Protein AF-A0A6G0UFG6-F1 (afdb_monomer)

pLDDT: mean 74.45, std 18.96, range [34.41, 96.75]

Radius of gyration: 18.23 Å; Cα contacts (8 Å, |Δi|>4): 270; chains: 1; bounding box: 53×32×45 Å

Foldseek 3Di:
DDDFDKDKAADPQWDDPDPVDDPVNVVVCLVPVVVLQQKDFAFFDPFFLQAAADPLLCVLFDDDPVRRQHTFTDPRTMMGTDDPNNVQLVVQLVVLVVPCCNQPNPQADQDFQPPSRPVRHHRSHHDRSSSSNSRSVNVRPPDVVSVVNYDPTDRPPPPPPDDPVVVVVVCVVCVPDDDDD

Secondary structure (DSSP, 8-state):
-----EEEEE-TTB----TT--HHHHHHHHHHTTTTTTEEE--EEEEEHHHHS-GGGGGGS---HHHHTSEEEPTTEEEEE--HHHHHHHHHHHHHHTSHHHHS-TT--S-PPTTGGGTTS--S---HHHHHHHHHHHHH---TTTTT------B----S---TTHHHHHHHH-TT-----

Structure (mmCIF, N/CA/C/O backbone):
data_AF-A0A6G0UFG6-F1
#
_entry.id   AF-A0A6G0UFG6-F1
#
loop_
_atom_site.group_PDB
_atom_site.id
_atom_site.type_symbol
_atom_site.label_atom_id
_atom_site.label_alt_id
_atom_site.label_comp_id
_atom_site.label_asym_id
_atom_site.label_entity_id
_atom_site.label_seq_id
_atom_site.pdbx_PDB_ins_code
_atom_site.Cartn_x
_atom_site.Cartn_y
_atom_site.Cartn_z
_atom_site.occupancy
_atom_site.B_iso_or_equiv
_atom_site.auth_seq_id
_atom_site.auth_comp_id
_atom_site.auth_asym_id
_atom_site.auth_atom_id
_atom_site.pdbx_PDB_model_num
ATOM 1 N N . MET A 1 1 ? -22.835 -0.871 16.974 1.00 46.97 1 MET A N 1
ATOM 2 C CA . MET A 1 1 ? -21.637 -1.082 16.138 1.00 46.97 1 MET A CA 1
ATOM 3 C C . MET A 1 1 ? -21.159 -2.490 16.401 1.00 46.97 1 MET A C 1
ATOM 5 O O . MET A 1 1 ? -20.984 -2.826 17.569 1.00 46.97 1 MET A O 1
ATOM 9 N N . GLU A 1 2 ? -21.028 -3.315 15.366 1.00 52.19 2 GLU A N 1
ATOM 10 C CA . GLU A 1 2 ? -20.334 -4.595 15.508 1.00 52.19 2 GLU A CA 1
ATOM 11 C C . GLU A 1 2 ? -18.882 -4.346 15.917 1.00 52.19 2 GLU A C 1
ATOM 13 O O . GLU A 1 2 ? -18.249 -3.371 15.503 1.00 52.19 2 GLU A O 1
ATOM 18 N N . LYS A 1 3 ? -18.386 -5.192 16.815 1.00 61.34 3 LYS A N 1
ATOM 19 C CA . LYS A 1 3 ? -17.022 -5.115 17.317 1.00 61.34 3 LYS A CA 1
ATOM 20 C C . LYS A 1 3 ? -16.129 -5.848 16.322 1.00 61.34 3 LYS A C 1
ATOM 22 O O . LYS A 1 3 ? -16.032 -7.067 16.383 1.00 61.34 3 LYS A O 1
ATOM 27 N N . ASN A 1 4 ? -15.501 -5.104 15.421 1.00 71.31 4 ASN A N 1
ATOM 28 C CA . ASN A 1 4 ? -14.533 -5.676 14.492 1.00 71.31 4 ASN A CA 1
ATOM 29 C C . ASN A 1 4 ? -13.179 -5.830 15.185 1.00 71.31 4 ASN A C 1
ATOM 31 O O .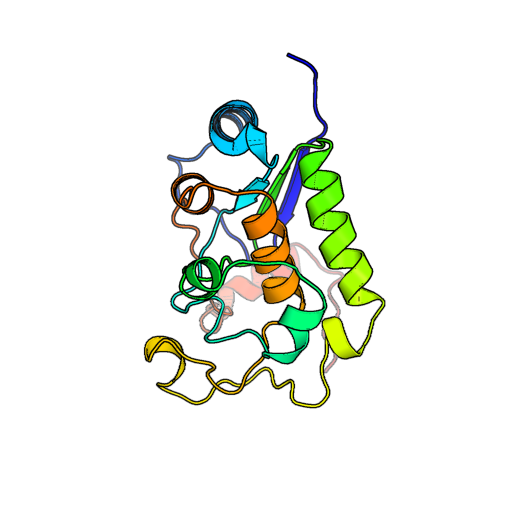 ASN A 1 4 ? -12.727 -4.922 15.889 1.00 71.31 4 ASN A O 1
ATOM 35 N N . ASP A 1 5 ? -12.536 -6.978 14.981 1.00 86.81 5 ASP A N 1
ATOM 36 C CA . ASP A 1 5 ? -11.149 -7.183 15.388 1.00 86.81 5 ASP A CA 1
ATOM 37 C C . ASP A 1 5 ? -10.253 -6.195 14.633 1.00 86.81 5 ASP A C 1
ATOM 39 O O . ASP A 1 5 ? -10.482 -5.915 13.454 1.00 86.81 5 ASP A O 1
ATOM 43 N N . ILE A 1 6 ? -9.240 -5.650 15.307 1.00 87.25 6 ILE A N 1
ATOM 44 C CA . ILE A 1 6 ? -8.312 -4.677 14.723 1.00 87.25 6 ILE A CA 1
ATOM 45 C C . ILE A 1 6 ? -6.900 -5.230 14.825 1.00 87.25 6 ILE A C 1
ATOM 47 O O . ILE A 1 6 ? -6.464 -5.641 15.901 1.00 87.25 6 ILE A O 1
ATOM 51 N N . VAL A 1 7 ? -6.178 -5.199 13.710 1.00 89.00 7 VAL A N 1
ATOM 52 C CA . VAL A 1 7 ? -4.768 -5.575 13.633 1.00 89.00 7 VAL A CA 1
ATOM 53 C C . VAL A 1 7 ? -3.941 -4.330 13.351 1.00 89.00 7 VAL A C 1
ATOM 55 O O . VAL A 1 7 ? -4.249 -3.542 12.457 1.00 89.00 7 VAL A O 1
ATOM 58 N N . PHE A 1 8 ? -2.871 -4.171 14.122 1.00 86.38 8 PHE A N 1
ATOM 59 C CA . PHE A 1 8 ? -1.844 -3.171 13.878 1.00 86.38 8 PHE A CA 1
ATOM 60 C C . PHE A 1 8 ? -0.663 -3.861 13.207 1.00 86.38 8 PHE A C 1
ATOM 62 O O . PHE A 1 8 ? -0.098 -4.799 13.768 1.00 86.38 8 PHE A O 1
ATOM 69 N N . TRP A 1 9 ? -0.297 -3.386 12.023 1.00 86.94 9 TRP A N 1
ATOM 70 C CA . TRP A 1 9 ? 0.886 -3.829 11.306 1.00 86.94 9 TRP A CA 1
ATOM 71 C C . TRP A 1 9 ? 1.896 -2.695 11.274 1.00 86.94 9 TRP A C 1
ATOM 73 O O . T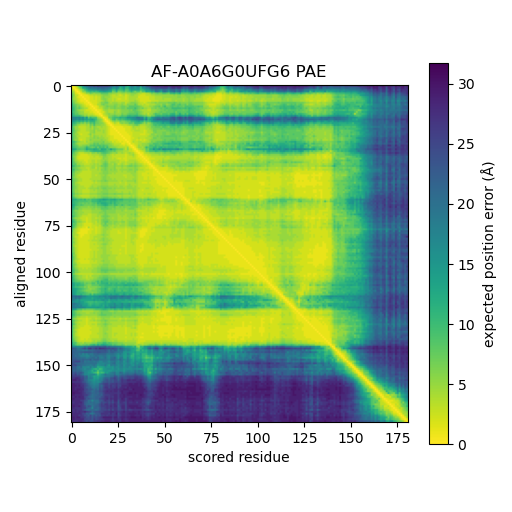RP A 1 9 ? 1.586 -1.600 10.802 1.00 86.94 9 TRP A O 1
ATOM 83 N N . PHE A 1 10 ? 3.095 -2.939 11.789 1.00 85.12 10 PHE A N 1
ATOM 84 C CA . PHE A 1 10 ? 4.174 -1.968 11.734 1.00 85.12 10 PHE A CA 1
ATOM 85 C C . PHE A 1 10 ? 5.539 -2.633 11.867 1.00 85.12 10 PHE A C 1
ATOM 87 O O . PHE A 1 10 ? 5.705 -3.594 12.622 1.00 85.12 10 PHE A O 1
ATOM 94 N N . ASP A 1 11 ? 6.530 -2.071 11.181 1.00 78.19 11 ASP A N 1
ATOM 95 C CA . ASP A 1 11 ? 7.927 -2.417 11.412 1.00 78.19 11 ASP A CA 1
ATOM 96 C C . ASP A 1 11 ? 8.346 -2.032 12.834 1.00 78.19 11 ASP A C 1
ATOM 98 O O . ASP A 1 11 ? 7.906 -1.028 13.401 1.00 78.19 11 ASP A O 1
ATOM 102 N N . THR A 1 12 ? 9.296 -2.779 13.393 1.00 78.56 12 THR A N 1
ATOM 103 C CA . THR A 1 12 ? 9.858 -2.504 14.726 1.00 78.56 12 THR A CA 1
ATOM 104 C C . THR A 1 12 ? 10.566 -1.148 14.829 1.00 78.56 12 THR A C 1
ATOM 106 O O . THR A 1 12 ? 10.845 -0.686 15.932 1.00 78.56 12 THR A O 1
ATOM 109 N N . SER A 1 13 ? 10.853 -0.500 13.697 1.00 76.69 13 SER A N 1
ATOM 110 C CA . SER A 1 13 ? 11.487 0.818 13.595 1.00 76.69 13 SER A CA 1
ATOM 111 C C . SER A 1 13 ? 10.500 1.996 13.616 1.00 76.69 13 SER A C 1
ATOM 113 O O . SER A 1 13 ? 10.930 3.155 13.604 1.00 76.69 13 SER A O 1
ATOM 115 N N . VAL A 1 14 ? 9.189 1.738 13.633 1.00 73.38 14 VAL A N 1
ATOM 116 C CA . VAL A 1 14 ? 8.159 2.785 13.588 1.00 73.38 14 VAL A CA 1
ATOM 117 C C . VAL A 1 14 ? 7.966 3.411 14.967 1.00 73.38 14 VAL A C 1
ATOM 119 O O . VAL A 1 14 ? 7.732 2.720 15.956 1.00 73.38 14 VAL A O 1
ATOM 122 N N . ILE A 1 15 ? 8.009 4.746 15.023 1.00 70.44 15 ILE A N 1
ATOM 123 C CA . ILE A 1 15 ? 7.748 5.520 16.241 1.00 70.44 15 ILE A CA 1
ATOM 124 C C . ILE A 1 15 ? 6.657 6.556 15.977 1.00 70.44 15 ILE A C 1
ATOM 126 O O . ILE A 1 15 ? 6.768 7.398 15.085 1.00 70.44 15 ILE A O 1
ATOM 130 N N . PHE A 1 16 ? 5.633 6.551 16.827 1.00 68.88 16 PHE A N 1
ATOM 131 C CA . PHE A 1 16 ? 4.612 7.592 16.876 1.00 68.88 16 PHE A CA 1
ATOM 132 C C . PHE A 1 16 ? 5.164 8.799 17.643 1.00 68.88 16 PHE A C 1
ATOM 134 O O . PHE A 1 16 ? 5.223 8.788 18.868 1.00 68.88 16 PHE A O 1
ATOM 141 N N . LYS A 1 17 ? 5.620 9.832 16.926 1.00 63.16 17 LYS A N 1
ATOM 142 C CA . LYS A 1 17 ? 6.204 11.039 17.547 1.00 63.16 17 LYS A CA 1
ATOM 143 C C . LYS A 1 17 ? 5.175 12.095 17.954 1.00 63.16 17 LYS A C 1
ATOM 145 O O . LYS A 1 17 ? 5.510 13.004 18.705 1.00 63.16 17 LYS A O 1
ATOM 150 N N . ASN A 1 18 ? 3.956 12.015 17.425 1.00 59.81 18 ASN A N 1
ATOM 151 C CA . ASN A 1 18 ? 2.953 13.060 17.582 1.00 59.81 18 ASN A CA 1
ATOM 152 C C . ASN A 1 18 ? 1.865 12.650 18.587 1.00 59.81 18 ASN A C 1
ATOM 154 O O . ASN A 1 18 ? 1.201 11.633 18.406 1.00 59.81 18 ASN A O 1
ATOM 158 N N . ASN A 1 19 ? 1.645 13.487 19.604 1.00 58.97 19 ASN A N 1
ATOM 159 C CA . ASN A 1 19 ? 0.612 13.293 20.625 1.00 58.97 19 ASN A CA 1
ATOM 160 C C . ASN A 1 19 ? -0.807 13.660 20.145 1.00 58.97 19 ASN A C 1
ATOM 162 O O . ASN A 1 19 ? -1.767 13.446 20.883 1.00 58.97 19 ASN A O 1
ATOM 166 N N . SER A 1 20 ? -0.972 14.229 18.943 1.00 62.50 20 SER A N 1
ATOM 167 C CA . SER A 1 20 ? -2.294 14.586 18.405 1.00 62.50 20 SER A CA 1
ATOM 168 C C . SER A 1 20 ? -3.098 13.376 17.908 1.00 62.50 20 SER A C 1
ATOM 170 O O . SER A 1 20 ? -4.321 13.448 17.795 1.00 62.50 20 SER A O 1
ATOM 172 N N . GLU A 1 21 ? -2.428 12.263 17.606 1.00 63.91 21 GLU A N 1
ATOM 173 C CA . GLU A 1 21 ? -3.034 11.006 17.158 1.00 63.91 21 GLU A CA 1
ATOM 174 C C . GLU A 1 21 ? -3.017 10.001 18.311 1.00 63.91 21 GLU A C 1
ATOM 176 O O . GLU A 1 21 ? -1.988 9.416 18.639 1.00 63.91 21 GLU A O 1
ATOM 181 N N . THR A 1 22 ? -4.166 9.797 18.954 1.00 72.12 22 THR A N 1
ATOM 182 C CA . THR A 1 22 ? -4.319 8.746 19.969 1.00 72.12 22 THR A CA 1
ATOM 183 C C . THR A 1 22 ? -4.785 7.445 19.318 1.00 72.12 22 THR A C 1
ATOM 185 O O . THR A 1 22 ? -5.493 7.472 18.312 1.00 72.12 22 THR A O 1
ATOM 188 N N . LEU A 1 23 ? -4.483 6.293 19.932 1.00 72.81 23 LEU A N 1
ATOM 189 C CA . LEU A 1 23 ? -5.031 4.997 19.496 1.00 72.81 23 LEU A CA 1
ATOM 190 C C . LEU A 1 23 ? -6.563 5.021 19.392 1.00 72.81 23 LEU A C 1
ATOM 192 O O . LEU A 1 23 ? -7.133 4.411 18.493 1.00 72.81 23 LEU A O 1
ATOM 196 N N . LYS A 1 24 ? -7.228 5.770 20.279 1.00 77.81 24 LYS A N 1
ATOM 197 C CA . LYS A 1 24 ? -8.677 5.971 20.238 1.00 77.81 24 LYS A CA 1
ATOM 198 C C . LYS A 1 24 ? -9.105 6.685 18.953 1.00 77.81 24 LYS A C 1
ATOM 200 O O . LYS A 1 24 ? -9.926 6.143 18.224 1.00 77.81 24 LYS A O 1
ATOM 205 N N . ASN A 1 25 ? -8.502 7.833 18.638 1.00 77.31 25 ASN A N 1
ATOM 206 C CA . ASN A 1 25 ? -8.802 8.577 17.408 1.00 77.31 25 ASN A CA 1
ATOM 207 C C . ASN A 1 25 ? -8.508 7.728 16.164 1.00 77.31 25 ASN A C 1
ATOM 209 O O . ASN A 1 25 ? -9.237 7.773 15.174 1.00 77.31 25 ASN A O 1
ATOM 213 N N . ILE A 1 26 ? -7.454 6.917 16.222 1.00 75.06 26 ILE A N 1
ATOM 214 C CA . ILE A 1 26 ? -7.081 5.986 15.163 1.00 75.06 26 ILE A CA 1
ATOM 215 C C . ILE A 1 26 ? -8.158 4.936 14.907 1.00 75.06 26 ILE A C 1
ATOM 217 O O . ILE A 1 26 ? -8.592 4.766 13.768 1.00 75.06 26 ILE A O 1
ATOM 221 N N . VAL A 1 27 ? -8.633 4.279 15.958 1.00 79.38 27 VAL A N 1
ATOM 222 C CA . VAL A 1 27 ? -9.700 3.279 15.860 1.00 79.38 27 VAL A CA 1
ATOM 223 C C . VAL A 1 27 ? -11.030 3.917 15.449 1.00 79.38 27 VAL A C 1
ATOM 225 O O . VAL A 1 27 ? -11.755 3.362 14.624 1.00 79.38 27 VAL A O 1
ATOM 228 N N . GLU A 1 28 ? -11.356 5.096 15.978 1.00 80.31 28 GLU A N 1
ATOM 229 C CA . GLU A 1 28 ? -12.581 5.820 15.623 1.00 80.31 28 GLU A CA 1
ATOM 230 C C . GLU A 1 28 ? -12.588 6.228 14.146 1.00 80.31 28 GLU A C 1
ATOM 232 O O . GLU A 1 28 ? -13.575 5.999 13.44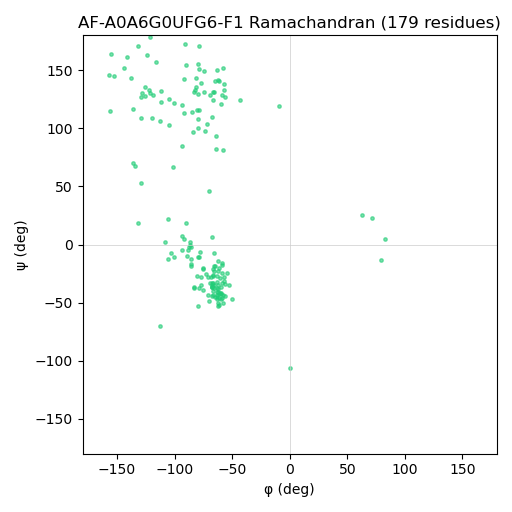9 1.00 80.31 28 GLU A O 1
ATOM 237 N N . THR A 1 29 ? -11.480 6.769 13.635 1.00 74.88 29 THR A N 1
ATOM 238 C CA . THR A 1 29 ? -11.358 7.159 12.218 1.00 74.88 29 THR A CA 1
ATOM 239 C C . THR A 1 29 ? -11.371 5.960 11.275 1.00 74.88 29 THR A C 1
ATOM 241 O O . THR A 1 29 ? -11.983 6.043 10.213 1.00 74.88 29 THR A O 1
ATOM 244 N N . LEU A 1 30 ? -10.768 4.835 11.665 1.00 78.06 30 LEU A N 1
ATOM 245 C CA . LEU A 1 30 ? -10.846 3.576 10.919 1.00 78.06 30 LEU A CA 1
ATOM 246 C C . LEU A 1 30 ? -12.295 3.096 10.763 1.00 78.06 30 LEU A C 1
ATOM 248 O O . LEU A 1 30 ? -12.719 2.759 9.665 1.00 78.06 30 LEU A O 1
ATOM 252 N N . ASN A 1 31 ? -13.072 3.125 11.848 1.00 74.81 31 ASN A N 1
ATOM 253 C CA . ASN A 1 31 ? -14.455 2.640 11.855 1.00 74.81 31 ASN A CA 1
ATOM 254 C C . ASN A 1 31 ? -15.475 3.628 11.269 1.00 74.81 31 ASN A C 1
ATOM 256 O O . ASN A 1 31 ? -16.632 3.263 11.082 1.00 74.81 31 ASN A O 1
ATOM 260 N N . THR A 1 32 ? -15.079 4.874 11.013 1.00 73.38 32 THR A N 1
ATOM 261 C CA . THR A 1 32 ? -15.967 5.910 10.470 1.00 73.38 32 THR A CA 1
ATOM 262 C C . THR A 1 32 ? -15.549 6.284 9.056 1.00 73.38 32 THR A C 1
ATOM 264 O O . THR A 1 32 ? -16.229 5.932 8.096 1.00 73.38 32 THR A O 1
ATOM 267 N N . LYS A 1 33 ? -14.401 6.951 8.928 1.00 68.50 33 LYS A N 1
ATOM 268 C CA . LYS A 1 33 ? -13.902 7.538 7.685 1.00 68.50 33 LYS A CA 1
ATOM 269 C C . LYS A 1 33 ? -13.345 6.503 6.711 1.00 68.50 33 LYS A C 1
ATOM 271 O O . LYS A 1 33 ? -13.588 6.627 5.524 1.00 68.50 33 LYS A O 1
ATOM 276 N N . TYR A 1 34 ? -12.644 5.483 7.204 1.00 67.81 34 TYR A N 1
ATOM 277 C CA . TYR A 1 34 ? -12.011 4.461 6.353 1.00 67.81 34 TYR A CA 1
ATOM 278 C C . TYR A 1 34 ? -12.745 3.114 6.376 1.00 67.81 34 TYR A C 1
ATOM 280 O O . TYR A 1 34 ? -12.170 2.069 6.069 1.00 67.81 34 TYR A O 1
ATOM 288 N N . SER A 1 35 ? -14.026 3.142 6.747 1.00 63.62 35 SER A N 1
ATOM 289 C CA . SER A 1 35 ? -14.854 1.948 6.925 1.00 63.62 35 SER A CA 1
ATOM 290 C C . SER A 1 35 ? -15.050 1.151 5.634 1.00 63.62 35 SER A C 1
ATOM 292 O O . SER A 1 35 ? -15.194 -0.062 5.715 1.00 63.62 35 SER A O 1
ATOM 294 N N . ALA A 1 36 ? -14.986 1.805 4.467 1.00 69.88 36 ALA A N 1
ATOM 295 C CA . ALA A 1 36 ? -15.191 1.162 3.169 1.00 69.88 36 ALA A CA 1
ATOM 296 C C . ALA A 1 36 ? -14.187 0.033 2.894 1.00 69.88 36 ALA A C 1
ATOM 298 O O . ALA A 1 36 ? -14.583 -1.028 2.437 1.00 69.88 36 ALA A O 1
ATOM 299 N N . CYS A 1 37 ? -12.905 0.239 3.214 1.00 78.12 37 CYS A N 1
ATOM 300 C CA . CYS A 1 37 ? -11.876 -0.791 3.044 1.00 78.12 37 CYS A CA 1
ATOM 301 C C . CYS A 1 37 ? -11.420 -1.420 4.346 1.00 78.12 37 CYS A C 1
ATOM 303 O O . CYS A 1 37 ? -10.695 -2.408 4.320 1.00 78.12 37 CYS A O 1
ATOM 305 N N . GLY A 1 38 ? -11.775 -0.823 5.483 1.00 82.94 38 GLY A N 1
ATOM 306 C CA . GLY A 1 38 ? -11.262 -1.243 6.777 1.00 82.94 38 GLY A CA 1
ATOM 307 C C . GLY A 1 38 ? -9.749 -1.068 6.895 1.00 82.94 38 GLY A C 1
ATOM 308 O O . GLY A 1 38 ? -9.131 -1.775 7.676 1.00 82.94 38 GLY A O 1
ATOM 309 N N . PHE A 1 39 ? -9.139 -0.145 6.144 1.00 83.38 39 PHE A N 1
ATOM 310 C CA . PHE A 1 39 ? -7.704 0.143 6.197 1.00 83.38 39 PHE A CA 1
ATOM 311 C C . PHE A 1 39 ? -7.441 1.599 6.540 1.00 83.38 39 PHE A C 1
ATOM 313 O O . PHE A 1 39 ? -7.970 2.512 5.914 1.00 83.38 39 PHE A O 1
ATOM 320 N N . ARG A 1 40 ? -6.522 1.818 7.477 1.00 81.12 40 ARG A N 1
ATOM 321 C CA . ARG A 1 40 ? -5.919 3.117 7.736 1.00 81.12 40 ARG A CA 1
ATOM 322 C C . ARG A 1 40 ? -4.415 3.027 7.518 1.00 81.12 40 ARG A C 1
ATOM 324 O O . ARG A 1 40 ? -3.691 2.442 8.322 1.00 81.12 40 ARG A O 1
ATOM 331 N N . ILE A 1 41 ? -3.955 3.643 6.435 1.00 79.25 41 ILE A N 1
ATOM 332 C CA . ILE A 1 41 ? -2.533 3.772 6.123 1.00 79.25 41 ILE A CA 1
ATOM 333 C C . ILE A 1 41 ? -1.960 4.957 6.887 1.00 79.25 41 ILE A C 1
ATOM 335 O O . ILE A 1 41 ? -2.518 6.054 6.857 1.00 79.25 41 ILE A O 1
ATOM 339 N N . LEU A 1 42 ? -0.829 4.747 7.556 1.00 74.69 42 LEU A N 1
ATOM 340 C CA . LEU A 1 42 ? -0.233 5.766 8.415 1.00 74.69 42 LEU A CA 1
ATOM 341 C C . LEU A 1 42 ? 1.043 6.388 7.835 1.00 74.69 42 LEU A C 1
ATOM 343 O O . LEU A 1 42 ? 1.649 7.241 8.473 1.00 74.69 42 LEU A O 1
ATOM 347 N N . SER A 1 43 ? 1.454 5.992 6.627 1.00 75.31 43 SER A N 1
ATOM 348 C CA . SER A 1 43 ? 2.583 6.600 5.924 1.00 75.31 43 SER A CA 1
ATOM 349 C C . SER A 1 43 ? 2.450 6.481 4.402 1.00 75.31 43 SER A C 1
ATOM 351 O O . SER A 1 43 ? 1.939 5.492 3.874 1.00 75.31 43 SER A O 1
ATOM 353 N N . ARG A 1 44 ? 2.915 7.506 3.683 1.00 74.19 44 ARG A N 1
ATOM 354 C CA . ARG A 1 44 ? 3.014 7.534 2.217 1.00 74.19 44 ARG A CA 1
ATOM 355 C C . ARG A 1 44 ? 4.468 7.642 1.791 1.00 74.19 44 ARG A C 1
ATOM 357 O O . ARG A 1 44 ? 5.302 8.161 2.532 1.00 74.19 44 ARG A O 1
ATOM 364 N N . THR A 1 45 ? 4.755 7.211 0.571 1.00 79.06 45 THR A N 1
ATOM 365 C CA . THR A 1 45 ? 6.028 7.508 -0.079 1.00 79.06 45 THR A CA 1
ATOM 366 C C . THR A 1 45 ? 5.942 8.792 -0.898 1.00 79.06 45 THR A C 1
ATOM 368 O O . THR A 1 45 ? 4.887 9.410 -1.065 1.00 79.06 45 THR A O 1
ATOM 371 N N . TRP A 1 46 ? 7.101 9.218 -1.387 1.00 81.88 46 TRP A N 1
ATOM 372 C CA . TRP A 1 46 ? 7.284 10.406 -2.216 1.00 81.88 46 TRP A CA 1
ATOM 373 C C . TRP A 1 46 ? 7.203 10.108 -3.723 1.00 81.88 46 TRP A C 1
ATOM 375 O O . TRP A 1 46 ? 7.443 11.003 -4.526 1.00 81.88 46 TRP A O 1
ATOM 385 N N . HIS A 1 47 ? 6.889 8.868 -4.108 1.00 86.56 47 HIS A N 1
ATOM 386 C CA . HIS A 1 47 ? 6.786 8.426 -5.500 1.00 86.56 47 HIS A CA 1
ATOM 387 C C . HIS A 1 47 ? 5.406 7.823 -5.779 1.00 86.56 47 HIS A C 1
ATOM 389 O O . HIS A 1 47 ? 4.682 7.456 -4.852 1.00 86.56 47 HIS A O 1
ATOM 395 N N . THR A 1 48 ? 5.037 7.705 -7.051 1.00 89.19 48 THR A N 1
ATOM 396 C CA . THR A 1 48 ? 3.759 7.111 -7.468 1.00 89.19 48 THR A CA 1
ATOM 397 C C . THR A 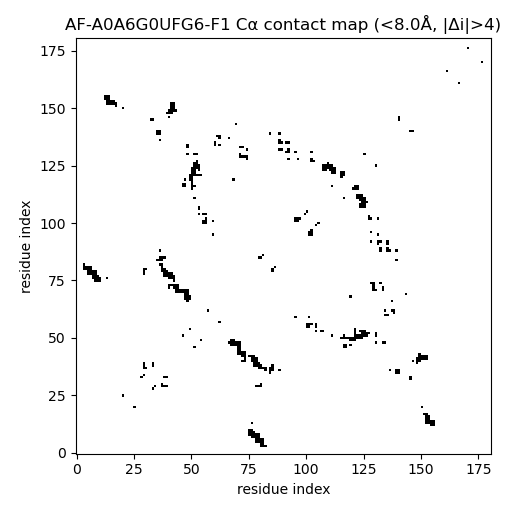1 48 ? 3.791 5.582 -7.437 1.00 89.19 48 THR A C 1
ATOM 399 O O . THR A 1 48 ? 4.852 4.976 -7.245 1.00 89.19 48 THR A O 1
ATOM 402 N N . ILE A 1 49 ? 2.623 4.957 -7.608 1.00 90.50 49 ILE A N 1
ATOM 403 C CA . ILE A 1 49 ? 2.494 3.505 -7.782 1.00 90.50 49 ILE A CA 1
ATOM 404 C C . ILE A 1 49 ? 3.246 3.073 -9.047 1.00 90.50 49 ILE A C 1
ATOM 406 O O . ILE A 1 49 ? 4.145 2.241 -8.962 1.00 90.50 49 ILE A O 1
ATOM 410 N N . VAL A 1 50 ? 2.976 3.716 -10.190 1.00 93.12 50 VAL A N 1
ATOM 411 C CA . VAL A 1 50 ? 3.632 3.402 -11.473 1.00 93.12 50 VAL A CA 1
ATOM 412 C C . VAL A 1 50 ? 5.148 3.493 -11.406 1.00 93.12 50 VAL A C 1
ATOM 414 O O . VAL A 1 50 ? 5.845 2.703 -12.031 1.00 93.12 50 VAL A O 1
ATOM 417 N N . ALA A 1 51 ? 5.680 4.422 -10.612 1.00 93.31 51 ALA A N 1
ATOM 418 C CA . ALA A 1 51 ? 7.113 4.631 -10.531 1.00 93.31 51 ALA A CA 1
ATOM 419 C C . ALA A 1 51 ? 7.868 3.449 -9.914 1.00 93.31 51 ALA A C 1
ATOM 421 O O . ALA A 1 51 ? 9.040 3.260 -10.226 1.00 93.31 51 ALA A O 1
ATOM 422 N N . ALA A 1 52 ? 7.224 2.652 -9.060 1.00 93.31 52 ALA A N 1
ATOM 423 C CA . ALA A 1 52 ? 7.898 1.614 -8.282 1.00 93.31 52 ALA A CA 1
ATOM 424 C C . ALA A 1 52 ? 7.195 0.247 -8.327 1.00 93.31 52 ALA A C 1
ATOM 426 O O . ALA A 1 52 ? 7.440 -0.606 -7.470 1.00 93.31 52 ALA A O 1
ATOM 427 N N . THR A 1 53 ? 6.326 0.032 -9.312 1.00 94.00 53 THR A N 1
ATOM 428 C CA . THR A 1 53 ? 5.649 -1.242 -9.557 1.00 94.00 53 THR A CA 1
ATOM 429 C C . THR A 1 53 ? 6.029 -1.746 -10.941 1.00 94.00 53 THR A C 1
ATOM 431 O O . THR A 1 53 ? 5.930 -1.004 -11.911 1.00 94.00 53 THR A O 1
ATOM 434 N N . ASP A 1 54 ? 6.485 -2.998 -11.027 1.00 94.06 54 ASP A N 1
ATOM 435 C CA . ASP A 1 54 ? 6.827 -3.605 -12.307 1.00 94.06 54 ASP A CA 1
ATOM 436 C C . ASP A 1 54 ? 5.544 -3.747 -13.142 1.00 94.06 54 ASP A C 1
ATOM 438 O O . ASP A 1 54 ? 4.548 -4.246 -12.605 1.00 94.06 54 ASP A O 1
ATOM 442 N N . PRO A 1 55 ? 5.534 -3.330 -14.423 1.00 92.50 55 PRO A N 1
ATOM 443 C CA . PRO A 1 55 ? 4.326 -3.357 -15.242 1.00 92.50 55 PRO A CA 1
ATOM 444 C C . PRO A 1 55 ? 3.678 -4.737 -15.362 1.00 92.50 55 PRO A C 1
ATOM 446 O O . PRO A 1 55 ? 2.462 -4.831 -15.500 1.00 92.50 55 PRO A O 1
ATOM 449 N N . THR A 1 56 ? 4.461 -5.815 -15.263 1.00 92.44 56 THR A N 1
ATOM 450 C CA . THR A 1 56 ? 3.934 -7.189 -15.323 1.00 92.44 56 THR A CA 1
ATOM 451 C C . THR A 1 56 ? 3.029 -7.535 -14.141 1.00 92.44 56 THR A C 1
ATOM 453 O O . THR A 1 56 ? 2.232 -8.466 -14.225 1.00 92.44 56 THR A O 1
ATOM 456 N N . MET A 1 57 ? 3.099 -6.782 -13.039 1.00 92.81 57 MET A N 1
ATOM 457 C CA . MET A 1 57 ? 2.207 -6.977 -11.900 1.00 92.81 57 MET A CA 1
ATOM 458 C C . MET A 1 57 ? 0.760 -6.585 -12.234 1.00 92.81 57 MET A C 1
ATOM 460 O O . MET A 1 57 ? -0.167 -7.158 -11.665 1.00 92.81 57 MET A O 1
ATOM 464 N N . TYR A 1 58 ? 0.542 -5.650 -13.165 1.00 91.31 58 TYR A N 1
ATOM 465 C CA . TYR A 1 58 ? -0.801 -5.181 -13.528 1.00 91.31 58 TYR A CA 1
ATOM 466 C C . TYR A 1 58 ? -1.651 -6.274 -14.185 1.00 91.31 58 TYR A C 1
ATOM 468 O O . TYR A 1 58 ? -2.869 -6.264 -14.043 1.00 91.31 58 TYR A O 1
ATOM 476 N N . ASP A 1 59 ? -1.022 -7.293 -14.775 1.00 91.56 59 ASP A N 1
ATOM 477 C CA . ASP A 1 59 ? -1.718 -8.468 -15.315 1.00 91.56 59 ASP A CA 1
ATOM 478 C C . ASP A 1 59 ? -2.481 -9.264 -14.234 1.00 91.56 59 ASP A C 1
ATOM 480 O O . ASP A 1 59 ? -3.394 -10.030 -14.545 1.00 91.56 59 ASP A O 1
ATOM 484 N N . TYR A 1 60 ? -2.123 -9.088 -12.956 1.00 93.06 60 TYR A N 1
ATOM 485 C CA . TYR A 1 60 ? -2.737 -9.780 -11.818 1.00 93.06 60 TYR A CA 1
ATOM 486 C C . TYR A 1 60 ? -3.764 -8.926 -11.064 1.00 93.06 60 TYR A C 1
ATOM 488 O O . TYR A 1 60 ? -4.498 -9.460 -10.230 1.00 93.06 60 TYR A O 1
ATOM 496 N N . PHE A 1 61 ? -3.839 -7.621 -11.346 1.00 90.06 61 PHE A N 1
ATOM 497 C CA . PHE A 1 61 ? -4.725 -6.684 -10.659 1.00 90.06 61 PHE A CA 1
ATOM 498 C C . PHE A 1 61 ? -5.536 -5.873 -11.676 1.00 90.06 61 PHE A C 1
ATOM 500 O O . PHE A 1 61 ? -4.978 -4.983 -12.310 1.00 90.06 61 PHE A O 1
ATOM 507 N N . PRO A 1 62 ? -6.855 -6.102 -11.816 1.00 80.44 62 PRO A N 1
ATOM 508 C CA . PRO A 1 62 ? -7.695 -5.226 -12.629 1.00 80.44 62 PRO A CA 1
ATOM 509 C C . PRO A 1 62 ? -7.796 -3.844 -11.970 1.00 80.44 62 PRO A C 1
ATOM 511 O O . PRO A 1 62 ? -8.407 -3.717 -10.907 1.00 80.44 62 PRO A O 1
ATOM 514 N N . ILE A 1 63 ? -7.171 -2.834 -12.571 1.00 81.50 63 ILE A N 1
ATOM 515 C CA . ILE A 1 63 ? -7.117 -1.451 -12.078 1.00 81.50 63 ILE A CA 1
ATOM 516 C C . ILE A 1 63 ? -7.155 -0.468 -13.247 1.00 81.50 63 ILE A C 1
ATOM 518 O O . ILE A 1 63 ? -6.680 -0.780 -14.337 1.00 81.50 63 ILE A O 1
ATOM 522 N N . ASP A 1 64 ? -7.676 0.728 -12.990 1.00 81.31 64 ASP A N 1
ATOM 523 C CA . ASP A 1 64 ? -7.668 1.822 -13.959 1.00 81.31 64 ASP A CA 1
ATOM 524 C C . ASP A 1 64 ? -6.318 2.554 -13.956 1.00 81.31 64 ASP A C 1
ATOM 526 O O . ASP A 1 64 ? -5.731 2.795 -12.897 1.00 81.31 64 ASP A O 1
ATOM 530 N N . ASP A 1 65 ? -5.856 2.987 -15.131 1.00 82.19 65 ASP A N 1
ATOM 531 C CA . ASP A 1 65 ? -4.566 3.674 -15.298 1.00 82.19 65 ASP A CA 1
ATOM 532 C C . ASP A 1 65 ? -4.438 4.940 -14.431 1.00 82.19 65 ASP A C 1
ATOM 534 O O . ASP A 1 65 ? -3.354 5.270 -13.949 1.00 82.19 65 ASP A O 1
ATOM 538 N N . GLU A 1 66 ? -5.546 5.639 -14.162 1.00 81.44 66 GLU A N 1
ATOM 539 C CA . GLU A 1 66 ? -5.552 6.853 -13.333 1.00 81.44 66 GLU A CA 1
ATOM 540 C C . GLU A 1 66 ? -5.025 6.601 -11.911 1.00 81.44 66 GLU A C 1
ATOM 542 O O . GLU A 1 66 ? -4.358 7.456 -11.319 1.00 81.44 66 GLU A O 1
ATOM 547 N N . ILE A 1 67 ? -5.269 5.405 -11.371 1.00 80.81 67 ILE A N 1
ATOM 548 C CA . ILE A 1 67 ? -4.814 4.995 -10.041 1.00 80.81 67 ILE A CA 1
ATOM 549 C C . ILE A 1 67 ? -3.292 4.895 -9.981 1.00 80.81 67 ILE A C 1
ATOM 551 O O . ILE A 1 67 ? -2.684 5.220 -8.957 1.00 80.81 67 ILE A O 1
ATOM 555 N N . LEU A 1 68 ? -2.657 4.469 -11.072 1.00 87.00 68 LEU A N 1
ATOM 556 C CA . LEU A 1 68 ? -1.216 4.237 -11.127 1.00 87.00 68 LEU A CA 1
ATOM 557 C C . LEU A 1 68 ? -0.410 5.523 -10.884 1.00 87.00 68 LEU A C 1
ATOM 559 O O . LEU A 1 68 ? 0.731 5.474 -10.415 1.00 87.00 68 LEU A O 1
ATOM 563 N N . HIS A 1 69 ? -1.021 6.683 -11.121 1.00 87.12 69 HIS A N 1
ATOM 564 C CA . HIS A 1 69 ? -0.421 7.995 -10.894 1.00 87.12 69 HIS A CA 1
ATOM 565 C C . HIS A 1 69 ? -0.602 8.534 -9.465 1.00 87.12 69 HIS A C 1
ATOM 567 O O . HIS A 1 69 ? -0.097 9.612 -9.147 1.00 87.12 69 HIS A O 1
ATOM 573 N N . LEU A 1 70 ? -1.269 7.800 -8.569 1.00 82.50 70 LEU A N 1
ATOM 574 C CA . LEU A 1 70 ? -1.354 8.159 -7.153 1.00 82.50 70 LEU A CA 1
ATOM 575 C C . LEU A 1 70 ? -0.033 7.879 -6.424 1.00 82.50 70 LEU A C 1
ATOM 577 O O . LEU A 1 70 ? 0.685 6.936 -6.753 1.00 82.50 70 LEU A O 1
ATOM 581 N N . ASN A 1 71 ? 0.274 8.675 -5.390 1.00 83.44 71 ASN A N 1
ATOM 582 C CA . ASN A 1 71 ? 1.424 8.425 -4.511 1.00 83.44 71 ASN A CA 1
ATOM 583 C C . ASN A 1 71 ? 1.297 7.052 -3.854 1.00 83.44 71 ASN A C 1
ATOM 585 O O . ASN A 1 71 ? 0.283 6.782 -3.217 1.00 83.44 71 ASN A O 1
ATOM 589 N N . MET A 1 72 ? 2.330 6.221 -3.940 1.00 85.75 72 MET A N 1
ATOM 590 C CA . MET A 1 72 ? 2.334 4.907 -3.314 1.00 85.75 72 MET A CA 1
ATOM 591 C C . MET A 1 72 ? 2.270 5.045 -1.783 1.00 85.75 72 MET A C 1
ATOM 593 O O . MET A 1 7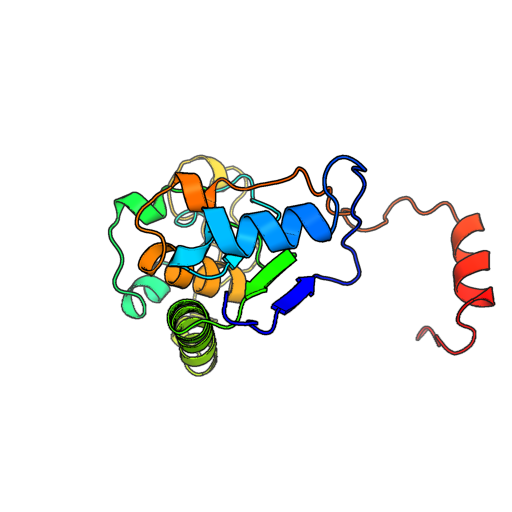2 ? 2.875 5.927 -1.168 1.00 85.75 72 MET A O 1
ATOM 597 N N . ILE A 1 73 ? 1.507 4.165 -1.147 1.00 84.00 73 ILE A N 1
ATOM 598 C CA . ILE A 1 73 ? 1.463 4.041 0.314 1.00 84.00 73 ILE A CA 1
ATOM 599 C C . ILE A 1 73 ? 2.659 3.251 0.818 1.00 84.00 73 ILE A C 1
ATOM 601 O O . ILE A 1 73 ? 3.202 2.428 0.089 1.00 84.00 73 ILE A O 1
ATOM 605 N N . ALA A 1 74 ? 3.058 3.454 2.068 1.00 81.81 74 ALA A N 1
ATOM 606 C CA . ALA A 1 74 ? 4.023 2.567 2.702 1.00 81.81 74 ALA A CA 1
ATOM 607 C C . ALA A 1 74 ? 3.312 1.313 3.249 1.00 81.81 74 ALA A C 1
ATOM 609 O O . ALA A 1 74 ? 2.309 1.431 3.949 1.00 81.81 74 ALA A O 1
ATOM 610 N N . ALA A 1 75 ? 3.853 0.121 2.977 1.00 85.81 75 ALA A N 1
ATOM 611 C CA . ALA A 1 75 ? 3.367 -1.147 3.552 1.00 85.81 75 ALA A CA 1
ATOM 612 C C . ALA A 1 75 ? 3.986 -1.478 4.922 1.00 85.81 75 ALA A C 1
ATOM 614 O O . ALA A 1 75 ? 3.697 -2.499 5.533 1.00 85.81 75 ALA A O 1
ATOM 615 N N . THR A 1 76 ? 4.824 -0.585 5.432 1.00 82.44 76 THR A N 1
ATOM 616 C CA . THR A 1 76 ? 5.559 -0.734 6.689 1.00 82.44 76 THR A CA 1
ATOM 617 C C . THR A 1 76 ? 4.765 -0.286 7.913 1.00 82.44 76 THR A C 1
ATOM 619 O O . THR A 1 76 ? 5.205 -0.530 9.031 1.00 82.44 76 THR A O 1
ATOM 622 N N . VAL A 1 77 ? 3.628 0.407 7.741 1.00 81.12 77 VAL A N 1
ATOM 623 C CA . VAL A 1 77 ? 2.745 0.806 8.849 1.00 81.12 77 VAL A CA 1
ATOM 624 C C . VAL A 1 77 ? 1.300 1.037 8.391 1.00 81.12 77 VAL A C 1
ATOM 626 O O . VAL A 1 77 ? 0.987 1.987 7.667 1.00 81.12 77 VAL A O 1
ATOM 629 N N . TYR A 1 78 ? 0.389 0.197 8.873 1.00 83.44 78 TYR A N 1
ATOM 630 C CA . TYR A 1 78 ? -1.048 0.351 8.665 1.00 83.44 78 TYR A CA 1
ATOM 631 C C . TYR A 1 78 ? -1.853 -0.333 9.766 1.00 83.44 78 TYR A C 1
ATOM 633 O O . TYR A 1 78 ? -1.364 -1.161 10.535 1.00 83.44 78 TYR A O 1
ATOM 641 N N . ILE A 1 79 ? -3.124 0.033 9.846 1.00 85.38 79 ILE A N 1
ATOM 642 C CA . ILE A 1 79 ? -4.079 -0.555 10.778 1.00 85.38 79 ILE A CA 1
ATOM 643 C C . ILE A 1 79 ? -5.262 -1.033 9.971 1.00 85.38 79 ILE A C 1
ATOM 645 O O . ILE A 1 79 ? -5.743 -0.320 9.092 1.00 85.38 79 ILE A O 1
ATOM 649 N N . VAL A 1 80 ? -5.718 -2.238 10.276 1.00 87.50 80 VAL A N 1
ATOM 650 C CA . VAL A 1 80 ? -6.793 -2.885 9.543 1.00 87.50 80 VAL A CA 1
ATOM 651 C C . VAL A 1 80 ? -7.872 -3.356 10.507 1.00 87.50 80 VAL A C 1
ATOM 653 O O . VAL A 1 80 ? -7.575 -3.987 11.522 1.00 87.50 80 VAL A O 1
ATOM 656 N N . SER A 1 81 ? -9.125 -3.021 10.217 1.00 88.06 81 SER A N 1
ATOM 657 C CA . SER A 1 81 ? -10.288 -3.614 10.868 1.00 88.06 81 SER A CA 1
ATOM 658 C C . SER A 1 81 ? -10.732 -4.815 10.052 1.00 88.06 81 SER A C 1
ATOM 660 O O . SER A 1 81 ? -10.672 -4.810 8.824 1.00 88.06 81 SER A O 1
ATOM 662 N N . ARG A 1 82 ? -11.165 -5.877 10.722 1.00 88.25 82 ARG A N 1
ATOM 663 C CA . ARG A 1 82 ? -11.658 -7.077 10.054 1.00 88.25 82 ARG A CA 1
ATOM 664 C C . ARG A 1 82 ? -13.024 -6.799 9.423 1.00 88.25 82 ARG A C 1
ATOM 666 O O . ARG A 1 82 ? -14.025 -6.761 10.131 1.00 88.25 82 ARG A O 1
ATOM 673 N N . THR A 1 83 ? -13.051 -6.632 8.105 1.00 86.38 83 THR A N 1
ATOM 674 C CA . THR A 1 83 ? -14.257 -6.488 7.278 1.00 86.38 83 THR A CA 1
ATOM 675 C C . THR A 1 83 ? -14.150 -7.421 6.072 1.00 86.38 83 THR A C 1
ATOM 677 O O . THR A 1 83 ? -13.102 -8.028 5.841 1.00 86.38 83 THR A O 1
ATOM 680 N N . GLN A 1 84 ? -15.228 -7.575 5.304 1.00 88.12 84 GLN A N 1
ATOM 681 C CA . GLN A 1 84 ? -15.186 -8.386 4.086 1.00 88.12 84 GLN A CA 1
ATOM 682 C C . GLN A 1 84 ? -14.209 -7.792 3.059 1.00 88.12 84 GLN A C 1
ATOM 684 O O . GLN A 1 84 ? -13.467 -8.518 2.401 1.00 88.12 84 GLN A O 1
ATOM 689 N N . GLU A 1 85 ? -14.166 -6.468 2.975 1.00 87.00 85 GLU A N 1
ATOM 690 C CA . GLU A 1 85 ? -13.326 -5.700 2.063 1.00 87.00 85 GLU A CA 1
ATOM 691 C C . GLU A 1 85 ? -11.856 -5.771 2.471 1.00 87.00 85 GLU A C 1
ATOM 693 O O . GLU A 1 85 ? -10.998 -6.019 1.623 1.00 87.00 85 GLU A O 1
ATOM 698 N N . SER A 1 86 ? -11.546 -5.641 3.765 1.00 87.81 86 SER A N 1
ATOM 699 C CA . SER A 1 86 ? -10.159 -5.743 4.221 1.00 87.81 86 SER A CA 1
ATOM 700 C C . SER A 1 86 ? -9.588 -7.151 4.052 1.00 87.81 86 SER A C 1
ATOM 702 O O . SER A 1 86 ? -8.414 -7.306 3.704 1.00 87.81 86 SER A O 1
ATOM 704 N N . ILE A 1 87 ? -10.424 -8.180 4.229 1.00 91.19 87 ILE A N 1
ATOM 705 C CA . ILE A 1 87 ? -10.068 -9.567 3.919 1.00 91.19 87 ILE A CA 1
ATOM 706 C C . ILE A 1 87 ? -9.794 -9.714 2.422 1.00 91.19 87 ILE A C 1
ATOM 708 O O . ILE A 1 87 ? -8.755 -10.261 2.070 1.00 91.19 87 ILE A O 1
ATOM 712 N N . ALA A 1 88 ? -10.652 -9.183 1.548 1.00 90.94 88 ALA A N 1
ATOM 713 C CA . ALA A 1 88 ? -10.446 -9.254 0.100 1.00 90.94 88 ALA A CA 1
ATOM 714 C C . ALA A 1 88 ? -9.133 -8.578 -0.342 1.00 90.94 88 ALA A C 1
ATOM 716 O O . ALA A 1 88 ? -8.383 -9.143 -1.138 1.00 90.94 88 ALA A O 1
ATOM 717 N N . VAL A 1 89 ? -8.807 -7.411 0.227 1.00 90.56 89 VAL A N 1
ATOM 718 C CA . VAL A 1 89 ? -7.524 -6.725 -0.009 1.00 90.56 89 VAL A CA 1
ATOM 719 C C . VAL A 1 89 ? -6.347 -7.622 0.380 1.00 90.56 89 VAL A C 1
ATOM 721 O O . VAL A 1 89 ? -5.431 -7.817 -0.417 1.00 90.56 89 VAL A O 1
ATOM 724 N N . LEU A 1 90 ? -6.359 -8.195 1.588 1.00 92.50 90 LEU A N 1
ATOM 725 C CA . LEU A 1 90 ? -5.270 -9.059 2.056 1.00 92.50 90 LEU A CA 1
ATOM 726 C C . LEU A 1 90 ? -5.189 -10.375 1.275 1.00 92.50 90 LEU A C 1
ATOM 728 O O . LEU A 1 90 ? -4.089 -10.847 0.994 1.00 92.50 90 LEU A O 1
ATOM 732 N N . GLU A 1 91 ? -6.322 -10.957 0.884 1.00 94.31 91 GLU A N 1
ATOM 733 C CA . GLU A 1 91 ? -6.360 -12.146 0.034 1.00 94.31 91 GLU A CA 1
ATOM 734 C C . GLU A 1 91 ? -5.699 -11.888 -1.319 1.00 94.31 91 GLU A C 1
ATOM 736 O O . GLU A 1 91 ? -4.937 -12.736 -1.779 1.00 94.31 91 GLU A O 1
ATOM 741 N N . ASN A 1 92 ? -5.924 -10.727 -1.937 1.00 93.06 92 ASN A N 1
ATOM 742 C CA . ASN A 1 92 ? -5.270 -10.362 -3.195 1.00 93.06 92 ASN A CA 1
ATOM 743 C C . ASN A 1 92 ? -3.746 -10.245 -3.032 1.00 93.06 92 ASN A C 1
ATOM 745 O O . ASN A 1 92 ? -2.995 -10.805 -3.836 1.00 93.06 92 ASN A O 1
ATOM 749 N N . VAL A 1 93 ? -3.278 -9.610 -1.952 1.00 94.25 93 VAL A N 1
ATOM 750 C CA . VAL A 1 93 ? -1.842 -9.535 -1.623 1.00 94.25 93 VAL A CA 1
ATOM 751 C C . VAL A 1 93 ? -1.242 -10.932 -1.438 1.00 94.25 93 VAL A C 1
ATOM 753 O O . VAL A 1 93 ? -0.197 -11.245 -2.011 1.00 94.25 93 VAL A O 1
ATOM 756 N N . ILE A 1 94 ? -1.916 -11.802 -0.681 1.00 95.56 94 ILE A N 1
ATOM 757 C CA . ILE A 1 94 ? -1.463 -13.172 -0.409 1.00 95.56 94 ILE A CA 1
ATOM 758 C C . ILE A 1 94 ? -1.466 -14.022 -1.686 1.00 95.56 94 ILE A C 1
ATOM 760 O O . ILE A 1 94 ? -0.503 -14.740 -1.946 1.00 95.56 94 ILE A O 1
ATOM 764 N N . ARG A 1 95 ? -2.510 -13.931 -2.518 1.00 95.38 95 ARG A N 1
ATOM 765 C CA . ARG A 1 95 ? -2.579 -14.619 -3.820 1.00 95.38 95 ARG A CA 1
ATOM 766 C C . ARG A 1 95 ? -1.411 -14.222 -4.713 1.00 95.38 95 ARG A C 1
ATOM 768 O O . ARG A 1 95 ? -0.790 -15.098 -5.308 1.00 95.38 95 ARG A O 1
ATOM 775 N N . CYS A 1 96 ? -1.080 -12.934 -4.753 1.00 96.19 96 CYS A N 1
ATOM 776 C CA . CYS A 1 96 ? 0.083 -12.445 -5.483 1.00 96.19 96 CYS A CA 1
ATOM 777 C C . CYS A 1 96 ? 1.394 -13.024 -4.932 1.00 96.19 96 CYS A C 1
ATOM 779 O O . CYS A 1 96 ? 2.247 -13.446 -5.704 1.00 96.19 96 CYS A O 1
ATOM 781 N N . ALA A 1 97 ? 1.533 -13.137 -3.607 1.00 96.38 97 ALA A N 1
ATOM 782 C CA . ALA A 1 97 ? 2.708 -13.744 -2.974 1.00 96.38 97 ALA A CA 1
ATOM 783 C C . ALA A 1 97 ? 2.925 -15.220 -3.363 1.00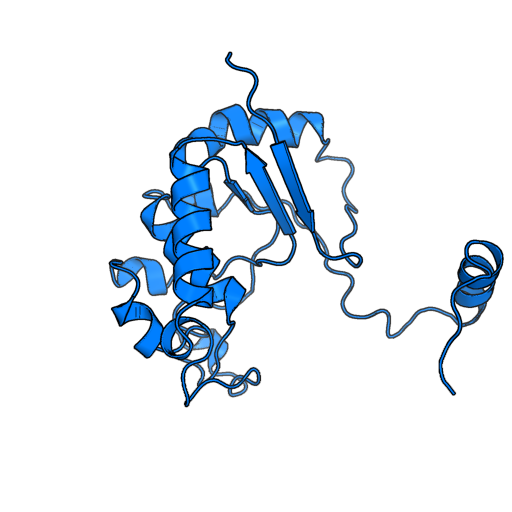 96.38 97 ALA A C 1
ATOM 785 O O . ALA A 1 97 ? 4.063 -15.682 -3.398 1.00 96.38 97 ALA A O 1
ATOM 786 N N . PHE A 1 98 ? 1.855 -15.958 -3.677 1.00 96.75 98 PHE A N 1
ATOM 787 C CA . PHE A 1 98 ? 1.942 -17.347 -4.145 1.00 96.75 98 PHE A CA 1
ATOM 788 C C . PHE A 1 98 ? 2.334 -17.488 -5.621 1.00 96.75 98 PHE A C 1
ATOM 790 O O . PHE A 1 98 ? 2.634 -18.595 -6.068 1.00 96.75 98 PHE A O 1
ATOM 797 N N . ILE A 1 99 ? 2.340 -16.395 -6.383 1.00 96.19 99 ILE A N 1
ATOM 798 C CA . ILE A 1 99 ? 2.697 -16.388 -7.799 1.00 96.19 99 ILE A CA 1
ATOM 799 C C . ILE A 1 99 ? 4.004 -15.614 -7.941 1.00 96.19 99 ILE A C 1
ATOM 801 O O . ILE A 1 99 ? 4.015 -14.389 -7.870 1.00 96.19 99 ILE A O 1
ATOM 805 N N . GLU A 1 100 ? 5.106 -16.326 -8.190 1.00 92.56 100 GLU A N 1
ATOM 806 C CA . GLU A 1 100 ? 6.448 -15.729 -8.289 1.00 92.56 100 GLU A CA 1
ATOM 807 C C . GLU A 1 100 ? 6.471 -14.518 -9.229 1.00 92.56 100 GLU A C 1
ATOM 809 O O . GLU A 1 100 ? 6.931 -13.452 -8.846 1.00 92.56 100 GLU A O 1
ATOM 814 N N . ARG A 1 101 ? 5.869 -14.634 -10.418 1.00 93.56 101 ARG A N 1
ATOM 815 C CA . ARG A 1 101 ? 5.800 -13.526 -11.383 1.00 93.56 101 ARG A CA 1
ATOM 816 C C . ARG A 1 101 ? 4.951 -12.333 -10.940 1.00 93.56 101 ARG A C 1
ATOM 818 O O . ARG A 1 101 ? 5.132 -11.266 -11.507 1.00 93.56 101 ARG A O 1
ATOM 825 N N . CYS A 1 102 ? 4.031 -12.505 -9.994 1.00 95.50 102 CYS A N 1
ATOM 826 C CA . CYS A 1 102 ? 3.239 -11.398 -9.470 1.00 95.50 102 CYS A CA 1
ATOM 827 C C . CYS A 1 102 ? 4.043 -10.605 -8.437 1.00 95.50 102 CYS A C 1
ATOM 829 O O . CYS A 1 102 ? 4.179 -9.393 -8.563 1.00 95.50 102 CYS A O 1
ATOM 831 N N . MET A 1 103 ? 4.596 -11.287 -7.429 1.00 95.19 103 MET A N 1
ATOM 832 C CA . MET A 1 103 ? 5.297 -10.623 -6.325 1.00 95.19 103 MET A CA 1
ATOM 833 C C . MET A 1 103 ? 6.753 -10.282 -6.658 1.00 95.19 103 MET A C 1
ATOM 835 O O . MET A 1 103 ? 7.258 -9.262 -6.210 1.00 95.19 103 MET A O 1
ATOM 839 N N . GLY A 1 104 ? 7.443 -11.138 -7.408 1.00 94.12 104 GLY A N 1
ATOM 840 C CA . GLY A 1 104 ? 8.856 -11.010 -7.761 1.00 94.12 104 GLY A CA 1
ATOM 841 C C . GLY A 1 104 ? 9.089 -11.284 -9.246 1.00 94.12 104 GLY A C 1
ATOM 842 O O . GLY A 1 104 ? 9.708 -12.294 -9.585 1.00 94.12 104 GLY A O 1
ATOM 843 N N . PRO A 1 105 ? 8.593 -10.423 -10.154 1.00 90.62 105 PRO A N 1
ATOM 844 C CA . PRO A 1 105 ? 8.795 -10.610 -11.585 1.00 90.62 105 PRO A CA 1
ATOM 845 C C . PRO A 1 105 ? 10.292 -10.674 -11.944 1.00 90.62 105 PRO A C 1
ATOM 847 O O . PRO A 1 105 ? 11.110 -10.064 -11.256 1.00 90.62 105 PRO A O 1
ATOM 850 N N . PRO A 1 106 ? 10.697 -11.366 -13.027 1.00 87.50 106 PRO A N 1
ATOM 851 C CA . PRO A 1 106 ? 12.116 -11.563 -13.361 1.00 87.50 106 PRO A CA 1
ATOM 852 C C . PRO A 1 106 ? 12.921 -10.271 -13.568 1.00 87.50 106 PRO A C 1
ATOM 854 O O . PRO A 1 106 ? 14.138 -10.265 -13.417 1.00 87.50 106 PRO A O 1
ATOM 857 N N . THR A 1 107 ? 12.243 -9.183 -13.931 1.00 84.81 107 THR A N 1
ATOM 858 C CA . THR A 1 107 ? 12.800 -7.836 -14.119 1.00 84.81 107 THR A CA 1
ATOM 859 C C . THR A 1 107 ? 12.863 -7.020 -12.827 1.00 84.81 107 THR A C 1
ATOM 861 O O . THR A 1 107 ? 13.365 -5.896 -12.840 1.00 84.81 107 THR A O 1
ATOM 864 N N . SER A 1 108 ? 12.377 -7.566 -11.708 1.00 87.88 108 SER A N 1
ATOM 865 C CA . SER A 1 108 ? 12.327 -6.862 -10.432 1.00 87.88 108 SER A CA 1
ATOM 866 C C . SER A 1 108 ? 13.722 -6.578 -9.877 1.00 87.88 108 SER A C 1
ATOM 868 O O . SER A 1 108 ? 14.593 -7.439 -9.764 1.00 87.88 108 SER A O 1
ATOM 870 N N . THR A 1 109 ? 13.922 -5.325 -9.485 1.00 91.19 109 THR A N 1
ATOM 871 C CA . THR A 1 109 ? 15.075 -4.870 -8.709 1.00 91.19 109 THR A CA 1
ATOM 872 C C . THR A 1 109 ? 14.589 -3.898 -7.647 1.00 91.19 109 THR A C 1
ATOM 874 O O . THR A 1 109 ? 13.668 -3.117 -7.878 1.00 91.19 109 THR A O 1
ATOM 877 N N . ILE A 1 110 ? 15.199 -3.932 -6.463 1.00 83.31 110 ILE A N 1
ATOM 878 C CA . ILE A 1 110 ? 14.850 -3.003 -5.379 1.00 83.31 110 ILE A CA 1
ATOM 879 C C . ILE A 1 110 ? 15.408 -1.590 -5.618 1.00 83.31 110 ILE A C 1
ATOM 881 O O . ILE A 1 110 ? 14.932 -0.621 -5.024 1.00 83.31 110 ILE A O 1
ATOM 885 N N . HIS A 1 111 ? 16.426 -1.468 -6.473 1.00 86.00 111 HIS A N 1
ATOM 886 C CA . HIS A 1 111 ? 17.106 -0.210 -6.756 1.00 86.00 111 HIS A CA 1
ATOM 887 C C . HIS A 1 111 ? 16.461 0.487 -7.948 1.00 86.00 111 HIS A C 1
ATOM 889 O O . HIS A 1 111 ? 16.530 -0.001 -9.071 1.00 86.00 111 HIS A O 1
ATOM 895 N N . CYS A 1 112 ? 15.840 1.633 -7.682 1.00 83.50 112 CYS A N 1
ATOM 896 C CA . CYS A 1 112 ? 15.263 2.498 -8.704 1.00 83.50 112 CYS A CA 1
ATOM 897 C C . CYS A 1 112 ? 16.337 3.334 -9.381 1.00 83.50 112 CYS A C 1
ATOM 899 O O . CYS A 1 112 ? 17.341 3.684 -8.759 1.00 83.50 112 CYS A O 1
ATOM 901 N N . ILE A 1 113 ? 16.094 3.686 -10.639 1.00 82.81 113 ILE A N 1
ATOM 902 C CA . ILE A 1 113 ? 16.932 4.637 -11.357 1.00 82.81 113 ILE A CA 1
ATOM 903 C C . ILE A 1 113 ? 16.757 6.009 -10.698 1.00 82.81 113 ILE A C 1
ATOM 905 O O . ILE A 1 113 ? 15.638 6.517 -10.550 1.00 82.81 113 ILE A O 1
ATOM 909 N N . ASP A 1 114 ? 17.872 6.603 -10.279 1.00 71.50 114 ASP A N 1
ATOM 910 C CA . ASP A 1 114 ? 17.874 7.900 -9.613 1.00 71.50 114 ASP A CA 1
ATOM 911 C C . ASP A 1 114 ? 17.215 8.974 -10.494 1.00 71.50 114 ASP A C 1
ATOM 913 O O . ASP A 1 114 ? 17.487 9.099 -11.687 1.00 71.50 114 ASP A O 1
ATOM 917 N N . GLY A 1 115 ? 16.313 9.758 -9.898 1.00 71.00 115 GLY A N 1
ATOM 918 C CA . GLY A 1 115 ? 15.580 10.826 -10.586 1.00 71.00 115 GLY A CA 1
ATOM 919 C C . GLY A 1 115 ? 14.386 10.375 -11.439 1.00 71.00 115 GLY A C 1
ATOM 920 O O . GLY A 1 115 ? 13.561 11.220 -11.775 1.00 71.00 115 GLY A O 1
ATOM 921 N N . GLU A 1 116 ? 14.223 9.083 -11.743 1.00 77.19 116 GLU A N 1
ATOM 922 C CA . GLU A 1 116 ? 13.062 8.572 -12.501 1.00 77.19 116 GLU A CA 1
ATOM 923 C C . GLU A 1 116 ? 11.797 8.465 -11.639 1.00 77.19 116 GLU A C 1
ATOM 925 O O . GLU A 1 116 ? 10.688 8.675 -12.123 1.00 77.19 116 GLU A O 1
ATOM 930 N N . LEU A 1 117 ? 11.953 8.261 -10.326 1.00 76.31 117 LEU A N 1
ATOM 931 C CA . LEU A 1 117 ? 10.834 8.157 -9.378 1.00 76.31 117 LEU A CA 1
ATOM 932 C C . LEU A 1 117 ? 9.924 9.403 -9.331 1.00 76.31 117 LEU A C 1
ATOM 934 O O . LEU A 1 117 ? 8.801 9.320 -8.838 1.00 76.31 117 LEU A O 1
ATOM 938 N N . GLN A 1 118 ? 10.397 10.549 -9.835 1.00 72.88 118 GLN A N 1
ATOM 939 C CA . GLN A 1 118 ? 9.650 11.813 -9.899 1.00 72.88 118 GLN A CA 1
ATOM 940 C C . GLN A 1 118 ? 9.103 12.128 -11.301 1.00 72.88 118 GLN A C 1
ATOM 942 O O . GLN A 1 118 ? 8.352 13.087 -11.456 1.00 72.88 118 GLN A O 1
ATOM 947 N N . LYS A 1 119 ? 9.460 11.341 -12.326 1.00 76.44 119 LYS A N 1
ATOM 948 C CA . LYS A 1 119 ? 9.103 11.611 -13.731 1.00 76.44 119 LYS A CA 1
ATOM 949 C C . LYS A 1 119 ? 7.747 11.040 -14.150 1.00 76.44 119 LYS A C 1
ATOM 951 O O . LYS A 1 119 ? 7.315 11.266 -15.274 1.00 76.44 119 LYS A O 1
ATOM 956 N N . GLY A 1 120 ? 7.059 10.337 -13.249 1.00 75.50 120 GLY A N 1
ATOM 957 C CA . GLY A 1 120 ? 5.677 9.887 -13.446 1.00 75.50 120 GLY A CA 1
ATOM 958 C C . GLY A 1 120 ? 5.509 8.594 -14.251 1.00 75.50 120 GLY A C 1
ATOM 959 O O . GLY A 1 120 ? 4.372 8.198 -14.485 1.00 75.50 120 GLY A O 1
ATOM 960 N N . GLY A 1 121 ? 6.603 7.930 -14.632 1.00 88.56 121 GLY A N 1
ATOM 961 C CA . GLY A 1 121 ? 6.610 6.605 -15.261 1.00 88.56 121 GLY A CA 1
ATOM 962 C C . GLY A 1 121 ? 7.418 5.591 -14.451 1.00 88.56 121 GLY A C 1
ATOM 963 O O . GLY A 1 121 ? 7.988 5.935 -13.417 1.00 88.56 121 GLY A O 1
ATOM 964 N N . PHE A 1 122 ? 7.465 4.346 -14.928 1.00 92.06 122 PHE A N 1
ATOM 965 C CA . PHE A 1 122 ? 8.190 3.251 -14.279 1.00 92.06 122 PHE A CA 1
ATOM 966 C C . PHE A 1 122 ? 9.688 3.550 -14.136 1.00 92.06 122 PHE A C 1
ATOM 968 O O . PHE A 1 122 ? 10.387 3.735 -15.130 1.00 92.06 122 PHE A O 1
ATOM 975 N N . ALA A 1 123 ? 10.197 3.550 -12.900 1.00 92.19 123 ALA A N 1
ATOM 976 C CA . ALA A 1 123 ? 11.580 3.918 -12.584 1.00 92.19 123 ALA 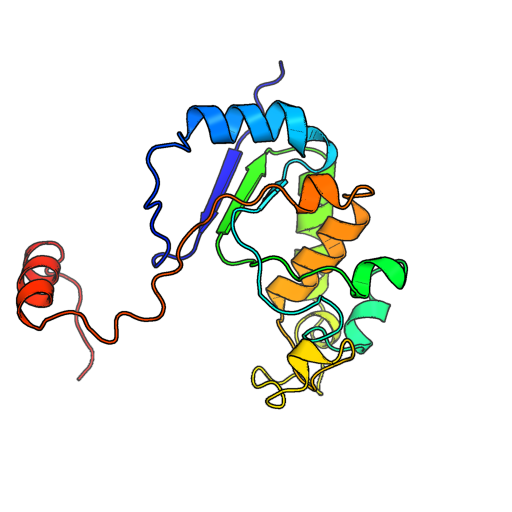A CA 1
ATOM 977 C C . ALA A 1 123 ? 12.558 2.730 -12.611 1.00 92.19 123 ALA A C 1
ATOM 979 O O . ALA A 1 123 ? 13.637 2.799 -12.017 1.00 92.19 123 ALA A O 1
ATOM 980 N N . GLY A 1 124 ? 12.178 1.624 -13.260 1.00 91.50 124 GLY A N 1
ATOM 981 C CA . GLY A 1 124 ? 13.028 0.443 -13.391 1.00 91.50 124 GLY A CA 1
ATOM 982 C C . GLY A 1 124 ? 13.210 -0.350 -12.096 1.00 91.50 124 GLY A C 1
ATOM 983 O O . GLY A 1 124 ? 14.210 -1.042 -11.973 1.00 91.50 124 GLY A O 1
ATOM 984 N N . CYS A 1 125 ? 12.294 -0.239 -11.127 1.00 92.69 125 CYS A N 1
ATOM 985 C CA . CYS A 1 125 ? 12.359 -0.960 -9.853 1.00 92.69 125 CYS A CA 1
ATOM 986 C C . CYS A 1 125 ? 10.997 -1.443 -9.374 1.00 92.69 125 CYS A C 1
ATOM 988 O O . CYS A 1 125 ? 9.958 -0.911 -9.753 1.00 92.69 125 CYS A O 1
ATOM 990 N N . HIS A 1 126 ? 11.013 -2.408 -8.461 1.00 94.81 126 HIS A N 1
ATOM 991 C CA . HIS A 1 126 ? 9.819 -3.033 -7.931 1.00 94.81 126 HIS A CA 1
ATOM 992 C C . HIS A 1 126 ? 9.803 -3.046 -6.401 1.00 94.81 126 HIS A C 1
ATOM 994 O O . HIS A 1 126 ? 10.730 -3.527 -5.746 1.00 94.81 126 HIS A O 1
ATOM 1000 N N . ARG A 1 127 ? 8.716 -2.533 -5.825 1.00 92.81 127 ARG A N 1
ATOM 1001 C CA . ARG A 1 127 ? 8.422 -2.563 -4.390 1.00 92.81 127 ARG A CA 1
ATOM 1002 C C . ARG A 1 127 ? 7.413 -3.672 -4.088 1.00 92.81 127 ARG A C 1
ATOM 1004 O O . ARG A 1 127 ? 6.287 -3.348 -3.756 1.00 92.81 127 ARG A O 1
ATOM 1011 N N . TYR A 1 128 ? 7.802 -4.930 -4.262 1.00 94.62 128 TYR A N 1
ATOM 1012 C CA . TYR A 1 128 ? 7.116 -6.188 -3.893 1.00 94.62 128 TYR A CA 1
ATOM 1013 C C . TYR A 1 128 ? 5.731 -6.067 -3.194 1.00 94.62 128 TYR A C 1
ATOM 1015 O O . TYR A 1 128 ? 4.719 -5.733 -3.817 1.00 94.62 128 TYR A O 1
ATOM 1023 N N . ASP A 1 129 ? 5.677 -6.330 -1.885 1.00 92.75 129 ASP A N 1
ATOM 1024 C CA . ASP A 1 129 ? 4.474 -6.354 -1.044 1.00 92.75 129 ASP A CA 1
ATOM 1025 C C . ASP A 1 129 ? 3.777 -4.992 -0.985 1.00 92.75 129 ASP A C 1
ATOM 1027 O O . ASP A 1 129 ? 2.549 -4.905 -0.994 1.00 92.75 129 ASP A O 1
ATOM 1031 N N . GLN A 1 130 ? 4.561 -3.918 -1.010 1.00 92.25 130 GLN A N 1
ATOM 1032 C CA . GLN A 1 130 ? 4.060 -2.553 -1.063 1.00 92.25 130 GLN A CA 1
ATOM 1033 C C . GLN A 1 130 ? 3.250 -2.259 -2.334 1.00 92.25 130 GLN A C 1
ATOM 1035 O O . GLN A 1 130 ? 2.226 -1.580 -2.260 1.00 92.25 130 GLN A O 1
ATOM 1040 N N . SER A 1 131 ? 3.668 -2.794 -3.481 1.00 93.88 131 SER A N 1
ATOM 1041 C CA . SER A 1 131 ? 2.957 -2.690 -4.756 1.00 93.88 131 SER A CA 1
ATOM 1042 C C . SER A 1 131 ? 1.683 -3.519 -4.699 1.00 93.88 131 SER A C 1
ATOM 1044 O O . SER A 1 131 ? 0.612 -2.988 -4.969 1.00 93.88 131 SER A O 1
ATOM 1046 N N . ALA A 1 132 ? 1.763 -4.776 -4.249 1.00 94.50 132 ALA A N 1
ATOM 1047 C CA . ALA A 1 132 ? 0.589 -5.643 -4.112 1.00 94.50 132 ALA A CA 1
ATOM 1048 C C . ALA A 1 132 ? -0.489 -5.007 -3.221 1.00 94.50 132 ALA A C 1
ATOM 1050 O O . ALA A 1 132 ? -1.677 -5.023 -3.558 1.00 94.50 132 ALA A O 1
ATOM 1051 N N . LEU A 1 133 ? -0.071 -4.427 -2.092 1.00 92.00 133 LEU A N 1
ATOM 1052 C CA . LEU A 1 133 ? -0.961 -3.759 -1.151 1.00 92.00 133 LEU A CA 1
ATOM 1053 C C . LEU A 1 133 ? -1.560 -2.484 -1.752 1.00 92.00 133 LEU A C 1
ATOM 1055 O O . LEU A 1 133 ? -2.762 -2.269 -1.624 1.00 92.00 133 LEU A O 1
ATOM 1059 N N . ALA A 1 134 ? -0.755 -1.661 -2.431 1.00 90.38 134 ALA A N 1
ATOM 1060 C CA . ALA A 1 134 ? -1.226 -0.437 -3.075 1.00 90.38 134 ALA A CA 1
ATOM 1061 C C . ALA A 1 134 ? -2.267 -0.724 -4.169 1.00 90.38 134 ALA A C 1
ATOM 1063 O O . ALA A 1 134 ? -3.323 -0.092 -4.180 1.00 90.38 134 ALA A O 1
ATOM 1064 N N . LEU A 1 135 ? -2.008 -1.704 -5.043 1.00 91.00 135 LEU A N 1
ATOM 1065 C CA . LEU A 1 135 ? -2.942 -2.100 -6.103 1.00 91.00 135 LEU A CA 1
ATOM 1066 C C . LEU A 1 135 ? -4.228 -2.696 -5.510 1.00 91.00 135 LEU A C 1
ATOM 1068 O O . LEU A 1 135 ? -5.320 -2.286 -5.896 1.00 91.00 135 LEU A O 1
ATOM 1072 N N . SER A 1 136 ? -4.119 -3.586 -4.514 1.00 90.50 136 SER A N 1
ATOM 1073 C CA . SER A 1 136 ? -5.295 -4.169 -3.841 1.00 90.50 136 SER A CA 1
ATOM 1074 C C . SER A 1 136 ? -6.148 -3.112 -3.142 1.00 90.50 136 SER A C 1
ATOM 1076 O O . SER A 1 136 ? -7.374 -3.137 -3.219 1.00 90.50 136 SER A O 1
ATOM 1078 N N . LEU A 1 137 ? -5.518 -2.157 -2.455 1.00 86.12 137 LEU A N 1
ATOM 1079 C CA . LEU A 1 137 ? -6.243 -1.092 -1.767 1.00 86.12 137 LEU A CA 1
ATOM 1080 C C . LEU A 1 137 ? -6.898 -0.119 -2.724 1.00 86.12 137 LEU A C 1
ATOM 1082 O O . LEU A 1 137 ? -7.966 0.395 -2.400 1.00 86.12 137 LEU A O 1
ATOM 1086 N N . ALA A 1 138 ? -6.293 0.130 -3.880 1.00 81.38 138 ALA A N 1
ATOM 1087 C CA . ALA A 1 138 ? -6.895 0.989 -4.879 1.00 81.38 138 ALA A CA 1
ATOM 1088 C C . ALA A 1 138 ? -8.161 0.382 -5.497 1.00 81.38 138 ALA A C 1
ATOM 1090 O O . ALA A 1 138 ? -9.105 1.115 -5.765 1.00 81.38 138 ALA A O 1
ATOM 1091 N N . GLN A 1 139 ? -8.229 -0.946 -5.637 1.00 78.75 139 GLN A N 1
ATOM 1092 C CA . GLN A 1 139 ? -9.459 -1.635 -6.058 1.00 78.75 139 GLN A CA 1
ATOM 1093 C C . GLN A 1 139 ? -10.598 -1.456 -5.056 1.00 78.75 139 GLN A C 1
ATOM 1095 O O . GLN A 1 139 ? -11.767 -1.414 -5.429 1.00 78.75 139 GLN A O 1
ATOM 1100 N N . CYS A 1 140 ? -10.252 -1.358 -3.776 1.00 76.56 140 CYS A N 1
ATOM 1101 C CA . CYS A 1 140 ? -11.222 -1.128 -2.723 1.00 76.56 140 CYS A CA 1
ATOM 1102 C C . CYS A 1 140 ? -11.577 0.367 -2.568 1.00 76.56 140 CYS A C 1
ATOM 1104 O O . CYS A 1 140 ? -12.727 0.732 -2.318 1.00 76.56 140 CYS A O 1
ATOM 1106 N N . SER A 1 141 ? -10.591 1.251 -2.726 1.00 63.81 141 SER A N 1
ATOM 1107 C CA . SER A 1 141 ? -10.700 2.685 -2.462 1.00 63.81 141 SER A CA 1
ATOM 1108 C C . SER A 1 141 ? -11.056 3.450 -3.737 1.00 63.81 141 SER A C 1
ATOM 1110 O O . SER A 1 141 ? -10.188 4.041 -4.372 1.00 63.81 141 SER A O 1
ATOM 1112 N N . LEU A 1 142 ? -12.343 3.546 -4.077 1.00 50.91 142 LEU A N 1
ATOM 1113 C CA . LEU A 1 142 ? -12.818 4.422 -5.166 1.00 50.91 142 LEU A CA 1
ATOM 1114 C C . LEU A 1 142 ? -12.665 5.934 -4.862 1.00 50.91 142 LEU A C 1
ATOM 1116 O O . LEU A 1 142 ? -13.140 6.775 -5.623 1.00 50.91 142 LEU A O 1
ATOM 1120 N N . ASN A 1 143 ? -12.021 6.317 -3.750 1.00 51.19 143 ASN A N 1
ATOM 1121 C CA . ASN A 1 143 ? -11.788 7.711 -3.386 1.00 51.19 143 ASN A CA 1
ATOM 1122 C C . ASN A 1 143 ? -10.359 7.947 -2.878 1.00 51.19 143 ASN A C 1
ATOM 1124 O O . ASN A 1 143 ? -9.953 7.502 -1.803 1.00 51.19 143 ASN A O 1
ATOM 1128 N N . VAL A 1 144 ? -9.615 8.760 -3.628 1.00 48.34 144 VAL A N 1
ATOM 1129 C CA . VAL A 1 144 ? -8.252 9.214 -3.314 1.00 48.34 144 VAL A CA 1
ATOM 1130 C C . VAL A 1 144 ? -8.163 9.877 -1.927 1.00 48.34 144 VAL A C 1
ATOM 1132 O O . VAL A 1 144 ? -7.098 9.896 -1.313 1.00 48.34 144 VAL A O 1
ATOM 1135 N N . ASN A 1 145 ? -9.263 10.418 -1.395 1.00 43.56 145 ASN A N 1
ATOM 1136 C CA . ASN A 1 145 ? -9.287 11.043 -0.070 1.00 43.56 145 ASN A CA 1
ATOM 1137 C C . ASN A 1 145 ? -9.207 10.042 1.095 1.00 43.56 145 ASN A C 1
ATOM 1139 O O . ASN A 1 145 ? -8.676 10.402 2.150 1.00 43.56 145 ASN A O 1
ATOM 1143 N N . ASP A 1 146 ? -9.638 8.796 0.896 1.00 49.59 146 ASP A N 1
ATOM 1144 C CA . ASP A 1 146 ? -9.507 7.723 1.893 1.00 49.59 146 ASP A CA 1
ATOM 1145 C C . ASP A 1 146 ? -8.072 7.191 1.926 1.00 49.59 146 ASP A C 1
ATOM 1147 O O . ASP A 1 146 ? -7.480 6.991 2.986 1.00 49.59 146 ASP A O 1
ATOM 1151 N N . TYR A 1 147 ? -7.439 7.160 0.756 1.00 47.59 147 TYR A N 1
ATOM 1152 C CA . TYR A 1 147 ? -6.006 6.930 0.583 1.00 47.59 1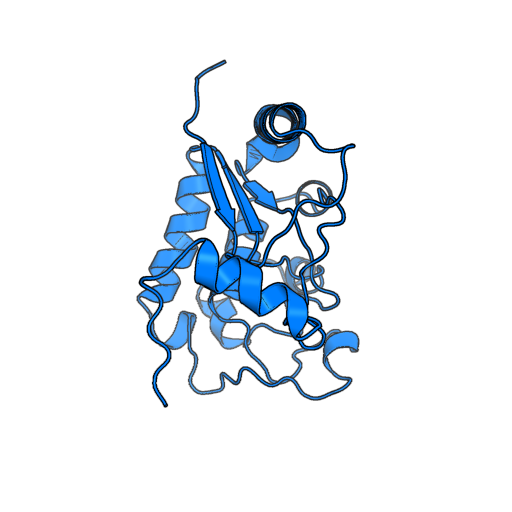47 TYR A CA 1
ATOM 1153 C C . TYR A 1 147 ? -5.135 8.056 1.184 1.00 47.59 147 TYR A C 1
ATOM 1155 O O . TYR A 1 147 ? -3.937 7.893 1.442 1.00 47.59 147 TYR A O 1
ATOM 1163 N N . ARG A 1 148 ? -5.731 9.236 1.427 1.00 42.94 148 ARG A N 1
ATOM 1164 C CA . ARG A 1 148 ? -5.038 10.440 1.906 1.00 42.94 148 ARG A CA 1
ATOM 1165 C C . ARG A 1 148 ? -5.047 10.637 3.430 1.00 42.94 148 ARG A C 1
ATOM 1167 O O . ARG A 1 148 ? -4.543 11.650 3.917 1.00 42.94 148 ARG A O 1
ATOM 1174 N N . GLY A 1 149 ? -5.528 9.671 4.200 1.00 42.91 149 GLY A N 1
ATOM 1175 C CA . GLY A 1 149 ? -5.588 9.699 5.663 1.00 42.91 149 GLY A CA 1
ATOM 1176 C C . GLY A 1 149 ? -4.269 9.593 6.433 1.00 42.91 149 GLY A C 1
ATOM 1177 O O . GLY A 1 149 ? -4.194 8.806 7.371 1.00 42.91 149 GLY A O 1
ATOM 1178 N N . VAL A 1 150 ? -3.231 10.338 6.051 1.00 47.19 150 VAL A N 1
ATOM 1179 C CA . VAL A 1 150 ? -1.878 10.176 6.604 1.00 47.19 150 VAL A CA 1
ATOM 1180 C C . VAL A 1 150 ? -1.657 11.129 7.769 1.00 47.19 150 VAL A C 1
ATOM 1182 O O . VAL A 1 150 ? -1.716 12.343 7.604 1.00 47.19 150 VAL A O 1
ATOM 1185 N N . SER A 1 151 ? -1.375 10.561 8.937 1.00 43.19 151 SER A N 1
ATOM 1186 C CA . SER A 1 151 ? -0.628 11.235 9.996 1.00 43.19 151 SER A CA 1
ATOM 1187 C C . SER A 1 151 ? 0.853 11.225 9.624 1.00 43.19 151 SER A C 1
ATOM 1189 O O . SER A 1 151 ? 1.329 10.187 9.171 1.00 43.19 151 SER A O 1
ATOM 1191 N N . ASP A 1 152 ? 1.590 12.315 9.842 1.00 40.03 152 ASP A N 1
ATOM 1192 C CA . ASP A 1 152 ? 3.046 12.353 9.646 1.00 40.03 152 ASP A CA 1
ATOM 1193 C C . ASP A 1 152 ? 3.754 11.397 10.624 1.00 40.03 152 ASP A C 1
ATOM 1195 O O . ASP A 1 152 ? 4.225 11.784 11.697 1.00 40.03 152 ASP A O 1
ATOM 1199 N N . LEU A 1 153 ? 3.810 10.112 10.275 1.00 43.84 153 LEU A N 1
ATOM 1200 C CA . LEU A 1 153 ? 4.687 9.161 10.931 1.00 43.84 153 LEU A CA 1
ATOM 1201 C C . LEU A 1 153 ? 6.082 9.315 10.353 1.00 43.84 153 LEU A C 1
ATOM 1203 O O . LEU A 1 153 ? 6.342 9.061 9.176 1.00 43.84 153 LEU A O 1
ATOM 1207 N N . VAL A 1 154 ? 6.997 9.722 11.221 1.00 39.94 154 VAL A N 1
ATOM 1208 C CA . VAL A 1 154 ? 8.414 9.762 10.903 1.00 39.94 154 VAL A CA 1
ATOM 1209 C C . VAL A 1 154 ? 8.953 8.346 11.045 1.00 39.94 154 VAL A C 1
ATOM 1211 O O . VAL A 1 154 ? 9.124 7.854 12.160 1.00 39.94 154 VAL A O 1
ATOM 1214 N N . PHE A 1 155 ? 9.265 7.704 9.918 1.00 39.44 155 PHE A N 1
ATOM 1215 C CA . PHE A 1 155 ? 10.176 6.566 9.929 1.00 39.44 155 PHE A CA 1
ATOM 1216 C C . PHE A 1 155 ? 11.483 7.022 10.566 1.00 39.44 155 PHE A C 1
ATOM 1218 O O . PHE A 1 155 ? 12.088 8.000 10.111 1.00 39.44 155 PHE A O 1
ATOM 1225 N N . LEU A 1 156 ? 11.958 6.307 11.588 1.00 35.44 156 LEU A N 1
ATOM 1226 C CA . LEU A 1 156 ? 13.387 6.320 11.835 1.00 35.44 156 LEU A CA 1
ATOM 1227 C C . LEU A 1 156 ? 14.021 5.676 10.602 1.00 35.44 156 LEU A C 1
ATOM 1229 O O . LEU A 1 156 ? 14.146 4.457 10.505 1.00 35.44 156 LEU A O 1
ATOM 1233 N N . LYS A 1 157 ? 14.408 6.515 9.629 1.00 34.41 157 LYS A N 1
ATOM 1234 C CA . LYS A 1 157 ? 15.508 6.183 8.725 1.00 34.41 157 LYS A CA 1
ATOM 1235 C C . LYS A 1 157 ? 16.577 5.598 9.635 1.00 34.41 157 LYS A C 1
ATOM 1237 O O . LYS A 1 157 ? 16.867 6.228 10.653 1.00 34.41 157 LYS A O 1
ATOM 1242 N N . ARG A 1 158 ? 17.006 4.373 9.308 1.00 34.91 158 ARG A N 1
ATOM 1243 C CA . ARG A 1 158 ? 18.075 3.598 9.942 1.00 34.91 158 ARG A CA 1
ATOM 1244 C C . ARG A 1 158 ? 18.849 4.459 10.929 1.00 34.91 158 ARG A C 1
ATOM 1246 O O . ARG A 1 158 ? 19.404 5.473 10.517 1.00 34.91 158 ARG A O 1
ATOM 1253 N N . ILE A 1 159 ? 18.839 4.070 12.199 1.00 37.06 159 ILE A N 1
ATOM 1254 C CA . ILE A 1 159 ? 19.609 4.719 13.255 1.00 37.06 159 ILE A CA 1
ATOM 1255 C C . ILE A 1 159 ? 21.101 4.675 12.858 1.00 37.06 159 ILE A C 1
ATOM 1257 O O . ILE A 1 159 ? 21.835 3.778 13.252 1.00 37.06 159 ILE A O 1
ATOM 1261 N N . GLU A 1 160 ? 21.539 5.593 12.002 1.00 36.03 160 GLU A N 1
ATOM 1262 C CA . GLU A 1 160 ? 22.934 5.768 11.587 1.00 36.03 160 GLU A CA 1
ATOM 1263 C C . GLU A 1 160 ? 23.641 6.742 12.538 1.00 36.03 160 GLU A C 1
ATOM 1265 O O . GLU A 1 160 ? 24.861 6.794 12.552 1.00 36.03 160 GLU A O 1
ATOM 1270 N N . ASN A 1 161 ? 22.877 7.412 13.413 1.00 34.44 161 ASN A N 1
ATOM 1271 C CA . ASN A 1 161 ? 23.354 8.301 14.470 1.00 34.44 161 ASN A CA 1
ATOM 1272 C C . ASN A 1 161 ? 22.722 7.938 15.832 1.00 34.44 161 ASN A C 1
ATOM 1274 O O . ASN A 1 161 ? 22.105 8.789 16.470 1.00 34.44 161 ASN A O 1
ATOM 1278 N N . TYR A 1 162 ? 22.808 6.673 16.268 1.00 38.00 162 TYR A N 1
ATOM 1279 C CA . TYR A 1 162 ? 22.696 6.390 17.708 1.00 38.00 162 TYR A CA 1
ATOM 1280 C C . TYR A 1 162 ? 24.053 6.728 18.300 1.00 38.00 162 TYR A C 1
ATOM 1282 O O . TYR A 1 162 ? 25.048 6.088 17.948 1.00 38.00 162 TYR A O 1
ATOM 1290 N N . ASP A 1 163 ? 24.091 7.733 19.167 1.00 40.19 163 ASP A N 1
ATOM 1291 C CA . ASP A 1 163 ? 25.276 7.997 19.964 1.00 40.19 163 ASP A CA 1
ATOM 1292 C C . ASP A 1 163 ? 25.620 6.737 20.770 1.00 40.19 163 ASP A C 1
ATOM 1294 O O . ASP A 1 163 ? 24.743 6.027 21.273 1.00 40.19 163 ASP A O 1
ATOM 1298 N N . SER A 1 164 ? 26.907 6.408 20.840 1.00 47.00 164 SER A N 1
ATOM 1299 C CA . SER A 1 164 ? 27.392 5.120 21.365 1.00 47.00 164 SER A CA 1
ATOM 1300 C C . SER A 1 164 ? 26.982 4.822 22.819 1.00 47.00 164 SER A C 1
ATOM 1302 O O . SER A 1 164 ? 27.018 3.664 23.244 1.00 47.00 164 SER A O 1
ATOM 1304 N N . GLU A 1 165 ? 26.543 5.837 23.564 1.00 40.03 165 GLU A N 1
ATOM 1305 C CA . GLU A 1 165 ? 26.072 5.724 24.947 1.00 40.03 165 GLU A CA 1
ATOM 1306 C C . GLU A 1 165 ? 24.712 5.020 25.062 1.00 40.03 165 GLU A C 1
ATOM 1308 O O . GLU A 1 165 ? 24.444 4.319 26.037 1.00 40.03 165 GLU A O 1
ATOM 1313 N N . ASP A 1 166 ? 23.883 5.107 24.027 1.00 41.69 166 ASP A N 1
ATOM 1314 C CA . ASP A 1 166 ? 22.479 4.695 24.063 1.00 41.69 166 ASP A CA 1
ATOM 1315 C C . ASP A 1 166 ? 22.332 3.172 23.763 1.00 41.69 166 ASP A C 1
ATOM 1317 O O . ASP A 1 166 ? 21.393 2.491 24.186 1.00 41.69 166 ASP A O 1
ATOM 1321 N N . TRP A 1 167 ? 23.368 2.560 23.164 1.00 39.00 167 TRP A N 1
ATOM 1322 C CA . TRP A 1 167 ? 23.532 1.098 23.056 1.00 39.00 167 TRP A CA 1
ATOM 1323 C C . TRP A 1 167 ? 23.772 0.400 24.400 1.00 39.00 167 TRP A C 1
ATOM 1325 O O . TRP A 1 167 ? 23.480 -0.796 24.540 1.00 39.00 167 TRP A O 1
ATOM 1335 N N . ILE A 1 168 ? 24.327 1.110 25.387 1.00 43.72 168 ILE A N 1
ATOM 1336 C CA . ILE A 1 168 ? 24.592 0.553 26.721 1.00 43.72 168 ILE A CA 1
ATOM 1337 C C . ILE A 1 168 ? 23.266 0.240 27.424 1.00 43.72 168 ILE A C 1
ATOM 1339 O O . ILE A 1 168 ? 23.168 -0.769 28.130 1.00 43.72 168 ILE A O 1
ATOM 1343 N N . ASP A 1 169 ? 22.227 1.039 27.173 1.00 44.72 169 ASP A N 1
ATOM 1344 C CA . ASP A 1 169 ? 20.923 0.876 27.813 1.00 44.72 169 ASP A CA 1
ATOM 1345 C C . ASP A 1 169 ? 20.096 -0.254 27.176 1.00 44.72 169 ASP A C 1
ATOM 1347 O O . ASP A 1 169 ? 19.510 -1.078 27.879 1.00 44.72 169 ASP A O 1
ATOM 1351 N N . VAL A 1 170 ? 20.161 -0.420 25.849 1.00 45.44 170 VAL A N 1
ATOM 1352 C CA . VAL A 1 170 ? 19.529 -1.556 25.145 1.00 45.44 170 VAL A CA 1
ATOM 1353 C C . VAL A 1 170 ? 20.131 -2.901 25.577 1.00 45.44 170 VAL A C 1
ATOM 1355 O O . VAL A 1 170 ? 19.389 -3.857 25.811 1.00 45.44 170 VAL A O 1
ATOM 1358 N N . LYS A 1 171 ? 21.458 -2.989 25.760 1.00 49.75 171 LYS A N 1
ATOM 1359 C CA . LYS A 1 171 ? 22.125 -4.215 26.251 1.00 49.75 171 LYS A CA 1
ATOM 1360 C C . LYS A 1 171 ? 21.770 -4.547 27.700 1.00 49.75 171 LYS A C 1
ATOM 1362 O O . LYS A 1 171 ? 21.617 -5.721 28.029 1.00 49.75 171 LYS A O 1
ATOM 1367 N N . LYS A 1 172 ? 21.615 -3.532 28.558 1.00 52.06 172 LYS A N 1
ATOM 1368 C CA . LYS A 1 172 ? 21.121 -3.717 29.933 1.00 52.06 172 LYS A CA 1
ATOM 1369 C C . LYS A 1 172 ? 19.675 -4.202 29.956 1.00 52.06 172 LYS A C 1
ATOM 1371 O O . LYS A 1 172 ? 19.322 -5.019 30.801 1.00 52.06 172 LYS A O 1
ATOM 1376 N N . ARG A 1 173 ? 18.852 -3.708 29.031 1.00 44.03 173 ARG A N 1
ATOM 1377 C CA . ARG A 1 173 ? 17.416 -3.996 28.970 1.00 44.03 173 ARG A CA 1
ATOM 1378 C C . ARG A 1 173 ? 17.094 -5.342 28.315 1.00 44.03 173 ARG A C 1
ATOM 1380 O O . ARG A 1 173 ? 16.088 -5.949 28.672 1.00 44.03 173 ARG A O 1
ATOM 1387 N N . PHE A 1 174 ? 17.959 -5.833 27.423 1.00 45.12 174 PHE A N 1
ATOM 1388 C CA . PHE A 1 174 ? 17.780 -7.097 26.695 1.00 45.12 174 PHE A CA 1
ATOM 1389 C C . PHE A 1 174 ? 19.078 -7.931 26.639 1.00 45.12 174 PHE A C 1
ATOM 1391 O O . PHE A 1 174 ? 19.676 -8.093 25.570 1.00 45.12 174 PHE A O 1
ATOM 1398 N N . PRO A 1 175 ? 19.523 -8.507 27.774 1.00 47.41 175 PRO A N 1
ATOM 1399 C CA . PRO A 1 175 ? 20.822 -9.182 27.897 1.00 47.41 175 PRO A CA 1
ATOM 1400 C C . PRO A 1 175 ? 20.988 -10.462 27.052 1.00 47.41 175 PRO A C 1
ATOM 1402 O O . PRO A 1 175 ? 22.080 -11.022 26.990 1.00 47.41 175 PRO A O 1
ATOM 1405 N N . TRP A 1 176 ? 19.932 -10.946 26.392 1.00 46.75 176 TRP A N 1
ATOM 1406 C CA . TRP A 1 176 ? 19.950 -12.153 25.552 1.00 46.75 176 TRP A CA 1
ATOM 1407 C C . TRP A 1 176 ? 20.212 -11.892 24.063 1.00 46.75 176 TRP A C 1
ATOM 1409 O O . TRP A 1 176 ? 20.348 -12.849 23.297 1.00 46.75 176 TRP A O 1
ATOM 1419 N N . ILE A 1 177 ? 20.302 -10.633 23.626 1.00 46.84 177 ILE A N 1
ATOM 1420 C CA . ILE A 1 177 ? 20.650 -10.308 22.237 1.00 46.84 177 ILE A CA 1
ATOM 1421 C C . ILE A 1 177 ? 22.146 -10.584 22.031 1.00 46.84 177 ILE A C 1
ATOM 1423 O O . ILE A 1 177 ? 23.003 -9.773 22.375 1.00 46.84 177 ILE A O 1
ATOM 1427 N N . LYS A 1 178 ? 22.468 -11.755 21.471 1.00 45.72 178 LYS A N 1
ATOM 1428 C CA . LYS A 1 178 ? 23.830 -12.104 21.046 1.00 45.72 178 LYS A CA 1
ATOM 1429 C C . LYS A 1 178 ? 24.076 -11.565 19.639 1.00 45.72 178 LYS A C 1
ATOM 1431 O O . LYS A 1 178 ? 23.465 -12.037 18.683 1.00 45.72 178 LYS A O 1
ATOM 1436 N N . THR A 1 179 ? 24.983 -10.605 19.501 1.00 45.06 179 THR A N 1
ATOM 1437 C CA . THR A 1 179 ? 25.492 -10.184 18.190 1.00 45.06 179 THR A CA 1
ATOM 1438 C C . THR A 1 179 ? 26.451 -11.249 17.661 1.00 45.06 179 THR A C 1
ATOM 1440 O O . THR A 1 179 ? 27.328 -11.706 18.393 1.00 45.06 179 THR A O 1
ATOM 1443 N N . LYS A 1 180 ? 26.285 -11.670 16.402 1.00 39.69 180 LYS A N 1
ATOM 1444 C CA . LYS A 1 180 ? 27.329 -12.422 15.693 1.00 39.69 180 LYS A CA 1
ATOM 1445 C C . LYS A 1 180 ? 28.493 -11.464 15.417 1.00 39.69 180 LYS A C 1
ATOM 1447 O O . LYS A 1 180 ? 28.241 -10.363 14.932 1.00 39.69 180 LYS A O 1
ATOM 1452 N N . ASN A 1 181 ? 29.705 -11.882 15.785 1.00 42.22 181 ASN A N 1
ATOM 1453 C CA . ASN A 1 181 ? 30.952 -11.226 15.385 1.00 42.22 181 ASN A CA 1
ATOM 1454 C C . ASN A 1 181 ? 31.182 -11.378 13.882 1.00 42.22 181 ASN A C 1
ATOM 1456 O O . ASN A 1 181 ? 30.795 -12.448 13.352 1.00 42.22 181 ASN A O 1
#

Solvent-accessible surface area (backbone atoms only — not comparable to full-atom values): 10396 Å² total; per-residue (Å²): 130,86,86,57,59,71,50,81,46,63,48,94,61,63,48,87,82,57,86,88,66,42,73,64,59,50,54,51,41,28,70,60,75,23,44,81,37,16,47,40,49,37,35,67,51,94,30,28,35,34,15,32,34,51,74,71,36,52,82,79,45,91,72,62,75,76,62,36,70,38,65,25,50,42,73,56,30,37,3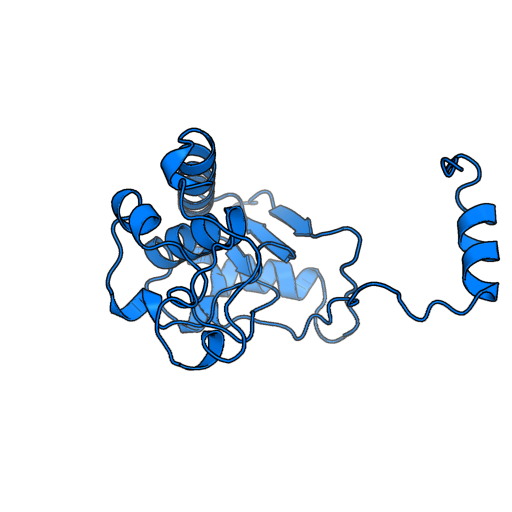7,36,37,63,43,76,47,28,47,52,31,50,49,50,32,51,56,30,63,74,34,57,58,49,40,57,33,95,81,56,32,82,65,55,48,85,77,33,42,76,68,77,40,67,12,68,14,32,43,41,70,36,37,40,46,43,56,31,45,49,68,58,44,93,41,73,69,61,78,57,58,58,53,92,53,55,68,59,68,74,83,83,79,67,60,81,72,60,57,58,54,53,46,70,74,45,77,80,75,76,77,84,131

Mean predicted aligned error: 11.13 Å

Sequence (181 aa):
MEKNDIVFWFDTSVIFKNNSETLKNIVETLNTKYSACGFRILSRTWHTIVAATDPTMYDYFPIDDEILHLNMIAATVYIVSRTQESIAVLENVIRCAFIERCMGPPTSTIHCIDGELQKGGFAGCHRYDQSALALSLAQCSLNVNDYRGVSDLVFLKRIENYDSEDWIDVKKRFPWIKTKN